Protein AF-A0A5P6VW81-F1 (afdb_monomer)

Radius of gyration: 35.65 Å; Cα contacts (8 Å, |Δi|>4): 423; chains: 1; bounding box: 82×33×94 Å

pLDDT: mean 91.82, std 7.93, range [55.22, 97.81]

Mean predicted aligned error: 9.23 Å

Sequence (238 aa):
MKDSFDYIDPRGNIYGLEKRNNHHSGEFFIKKQSLSNGYLYCGINKVNGSRVSCRVNRLVANTFIPNPENYPVVLHKDNNKANNNVDNLKWGTVSENTKQAFDDGLAVNRKGFNDEQSIPVDCYDTLYNQFIGSYGSISIAAREVGMTKKGITYQLENPDNPIRKNVYFVKYNASKRIHTVIGQFDIHTDEEIARYINIGHACVATGISDSVISSQVVLDRKPKWTKTGTYFKEIEVS

Structure (mmCIF, N/CA/C/O backbone):
data_AF-A0A5P6VW81-F1
#
_entry.id   AF-A0A5P6VW81-F1
#
loop_
_atom_site.group_PDB
_atom_site.id
_atom_site.type_symbol
_atom_site.label_atom_id
_atom_site.label_alt_id
_atom_site.label_comp_id
_atom_site.label_asym_id
_atom_site.label_entity_id
_atom_site.label_seq_id
_atom_site.pdbx_PDB_ins_code
_atom_site.Cartn_x
_atom_site.Cartn_y
_atom_site.Cartn_z
_atom_site.occupancy
_atom_site.B_iso_or_equiv
_atom_site.auth_seq_id
_atom_site.auth_comp_id
_atom_site.auth_asym_id
_atom_site.auth_atom_id
_atom_site.pdbx_PDB_model_num
ATOM 1 N N . MET A 1 1 ? 25.127 8.166 -42.100 1.00 64.75 1 MET A N 1
ATOM 2 C CA . MET A 1 1 ? 24.904 9.115 -40.983 1.00 64.75 1 MET A CA 1
ATOM 3 C C . MET A 1 1 ? 25.346 10.498 -41.432 1.00 64.75 1 MET A C 1
ATOM 5 O O . MET A 1 1 ? 26.268 10.586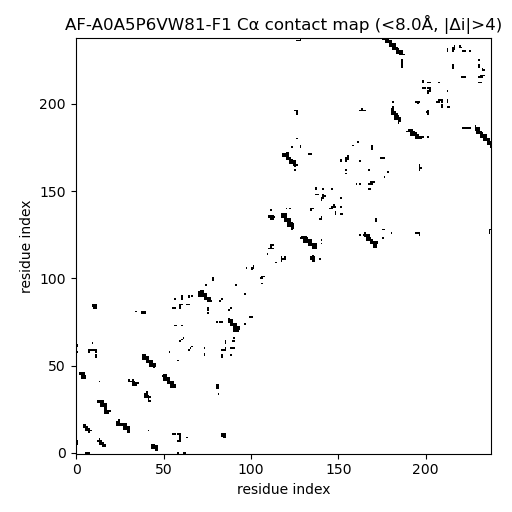 -42.234 1.00 64.75 1 MET A O 1
ATOM 9 N N . LYS A 1 2 ? 24.687 11.565 -40.977 1.00 66.88 2 LYS A N 1
ATOM 10 C CA . LYS A 1 2 ? 25.070 12.930 -41.362 1.00 66.88 2 LYS A CA 1
ATOM 11 C C . LYS A 1 2 ? 26.430 13.273 -40.728 1.00 66.88 2 LYS A C 1
ATOM 13 O O . LYS A 1 2 ? 26.624 13.006 -39.544 1.00 66.88 2 LYS A O 1
ATOM 18 N N . ASP A 1 3 ? 27.357 13.806 -41.521 1.00 75.81 3 ASP A N 1
ATOM 19 C CA . ASP A 1 3 ? 28.663 14.327 -41.077 1.00 75.81 3 ASP A CA 1
ATOM 20 C C . ASP A 1 3 ? 29.628 13.306 -40.426 1.00 75.81 3 ASP A C 1
ATOM 22 O O . ASP A 1 3 ? 30.390 13.645 -39.510 1.00 75.81 3 ASP A O 1
ATOM 26 N N . SER A 1 4 ? 29.648 12.053 -40.903 1.00 80.94 4 SER A N 1
ATOM 27 C CA . SER A 1 4 ? 30.592 11.013 -40.448 1.00 80.94 4 SER A CA 1
ATOM 28 C C . SER A 1 4 ? 31.293 10.277 -41.588 1.00 80.94 4 SER A C 1
ATOM 30 O O . SER A 1 4 ? 30.714 10.100 -42.655 1.00 80.94 4 SER A O 1
ATOM 32 N N . PHE A 1 5 ? 32.486 9.742 -41.314 1.00 81.00 5 PHE A N 1
ATOM 33 C CA . PHE A 1 5 ? 33.214 8.850 -42.233 1.00 81.00 5 PHE A CA 1
ATOM 34 C C . PHE A 1 5 ? 32.800 7.371 -42.129 1.00 81.00 5 PHE A C 1
ATOM 36 O O . PHE A 1 5 ? 33.306 6.537 -42.876 1.00 81.00 5 PHE A O 1
ATOM 43 N N . ASP A 1 6 ? 31.922 7.038 -41.180 1.00 88.62 6 ASP A N 1
ATOM 44 C CA . ASP A 1 6 ? 31.449 5.674 -40.946 1.00 88.62 6 ASP A CA 1
ATOM 45 C C . ASP A 1 6 ? 30.107 5.408 -41.650 1.00 88.62 6 ASP A C 1
ATOM 47 O O . ASP A 1 6 ? 29.273 6.306 -41.820 1.00 88.62 6 ASP A O 1
ATOM 51 N N . TYR A 1 7 ? 29.872 4.140 -41.980 1.00 89.88 7 TYR A N 1
ATOM 52 C CA . TYR A 1 7 ? 28.667 3.646 -42.646 1.00 89.88 7 TYR A CA 1
ATOM 53 C C . TYR A 1 7 ? 27.896 2.718 -41.712 1.00 89.88 7 TYR A C 1
ATOM 55 O O . TYR A 1 7 ? 28.476 2.115 -40.813 1.00 89.88 7 TYR A O 1
ATOM 63 N N . ILE A 1 8 ? 26.585 2.607 -41.906 1.00 93.44 8 ILE A N 1
ATOM 64 C CA . ILE A 1 8 ? 25.724 1.702 -41.141 1.00 93.44 8 ILE A CA 1
ATOM 65 C C . ILE A 1 8 ? 24.818 0.944 -42.103 1.00 93.44 8 ILE A C 1
ATOM 67 O O . ILE A 1 8 ? 24.360 1.536 -43.078 1.00 93.44 8 ILE A O 1
ATOM 71 N N . ASP A 1 9 ? 24.583 -0.340 -41.845 1.00 94.31 9 ASP A N 1
ATOM 72 C CA . ASP A 1 9 ? 23.639 -1.161 -42.607 1.00 94.31 9 ASP A CA 1
ATOM 73 C C . ASP A 1 9 ? 22.259 -1.250 -41.910 1.00 94.31 9 ASP A C 1
ATOM 75 O O . ASP A 1 9 ? 22.126 -0.891 -40.733 1.00 94.31 9 ASP A O 1
ATOM 79 N N . PRO A 1 10 ? 21.215 -1.752 -42.597 1.00 95.62 10 PRO A N 1
ATOM 80 C CA . PRO A 1 10 ? 19.891 -1.937 -41.998 1.00 95.62 10 PRO A CA 1
ATOM 81 C C . PRO A 1 10 ? 19.842 -2.928 -40.825 1.00 95.62 10 PRO A C 1
ATOM 83 O O . PRO A 1 10 ? 18.864 -2.942 -40.084 1.00 95.62 10 PRO A O 1
ATOM 86 N N . ARG A 1 11 ? 20.872 -3.763 -40.633 1.00 94.38 11 ARG A N 1
ATOM 87 C CA . ARG A 1 11 ? 20.976 -4.710 -39.509 1.00 94.38 11 ARG A CA 1
ATOM 88 C C . ARG A 1 11 ? 21.618 -4.072 -38.271 1.00 94.38 11 ARG A C 1
ATOM 90 O O . ARG A 1 11 ? 21.627 -4.687 -37.207 1.00 94.38 11 ARG A O 1
ATOM 97 N N . GLY A 1 12 ? 22.138 -2.852 -38.397 1.00 93.06 12 GLY A N 1
ATOM 98 C CA . GLY A 1 12 ? 22.824 -2.128 -37.335 1.00 93.06 12 GLY A CA 1
ATOM 99 C C . GLY A 1 12 ? 24.323 -2.408 -37.247 1.00 93.06 12 GLY A C 1
ATOM 100 O O . GLY A 1 12 ? 24.940 -2.002 -36.263 1.00 93.06 12 GLY A O 1
ATOM 101 N N . ASN A 1 13 ? 24.938 -3.056 -38.240 1.00 94.56 13 ASN A N 1
ATOM 102 C CA . ASN A 1 13 ? 26.394 -3.158 -38.329 1.00 94.56 13 ASN A CA 1
ATOM 103 C C . ASN A 1 13 ? 26.975 -1.824 -38.788 1.00 94.56 13 ASN A C 1
ATOM 105 O O . ASN A 1 13 ? 26.443 -1.180 -39.691 1.00 94.56 13 ASN A O 1
ATOM 109 N N . ILE A 1 14 ? 28.081 -1.414 -38.170 1.00 93.38 14 ILE A N 1
ATOM 110 C CA . ILE A 1 14 ? 28.734 -0.139 -38.462 1.00 93.38 14 ILE A CA 1
ATOM 111 C C . ILE A 1 14 ? 30.113 -0.426 -39.026 1.00 93.38 14 ILE A C 1
ATOM 113 O O . ILE A 1 14 ? 30.880 -1.182 -38.432 1.00 93.38 14 ILE A O 1
ATOM 117 N N . TYR A 1 15 ? 30.427 0.209 -40.145 1.00 92.19 15 TYR A N 1
ATOM 118 C CA . TYR A 1 15 ? 31.645 -0.004 -40.906 1.00 92.19 15 TYR A CA 1
ATOM 119 C C . TYR A 1 15 ? 32.495 1.263 -40.893 1.00 92.19 15 TYR A C 1
ATOM 121 O O . TYR A 1 15 ? 32.003 2.354 -41.189 1.00 92.19 15 TYR A O 1
ATOM 129 N N . GLY A 1 16 ? 33.768 1.115 -40.536 1.00 87.38 16 GLY A N 1
ATOM 130 C CA . GLY A 1 16 ? 34.786 2.147 -40.705 1.00 87.38 16 GLY A CA 1
ATOM 131 C C . GLY A 1 16 ? 35.626 1.870 -41.949 1.00 87.38 16 GLY A C 1
ATOM 132 O O . GLY A 1 16 ? 35.747 0.721 -42.371 1.00 87.38 16 GLY A O 1
ATOM 133 N N . LEU A 1 17 ? 36.220 2.917 -42.518 1.00 81.31 17 LEU A N 1
ATOM 134 C CA . LEU A 1 17 ? 37.215 2.787 -43.583 1.00 81.31 17 LEU A CA 1
ATOM 135 C C . LEU A 1 17 ? 38.600 2.550 -42.977 1.00 81.31 17 LEU A C 1
ATOM 137 O O . LEU A 1 17 ? 39.036 3.306 -42.101 1.00 81.31 17 LEU A O 1
ATOM 141 N N . GLU A 1 18 ? 39.294 1.513 -43.437 1.00 70.38 18 GLU A N 1
ATOM 142 C CA . GLU A 1 18 ? 40.662 1.230 -43.017 1.00 70.38 18 GLU A CA 1
ATOM 143 C C . GLU A 1 18 ? 41.631 2.292 -43.577 1.00 70.38 18 GLU A C 1
ATOM 145 O O . GLU A 1 18 ? 41.531 2.733 -44.727 1.00 70.38 18 GLU A O 1
ATOM 150 N N . LYS A 1 19 ? 42.579 2.729 -42.738 1.00 66.00 19 LYS A N 1
ATOM 151 C CA . LYS A 1 19 ? 43.675 3.619 -43.133 1.00 66.00 19 LYS A CA 1
ATOM 152 C C . LYS A 1 19 ? 44.986 2.839 -43.093 1.00 66.00 19 LYS A C 1
ATOM 154 O O . LYS A 1 19 ? 45.413 2.434 -42.015 1.00 66.00 19 LYS A O 1
ATOM 159 N N . ARG A 1 20 ? 45.653 2.686 -44.237 1.00 56.59 20 ARG A N 1
ATOM 160 C CA . ARG A 1 20 ? 47.040 2.204 -44.329 1.00 56.59 20 ARG A CA 1
ATOM 161 C C . ARG A 1 20 ? 47.941 3.389 -44.664 1.00 56.59 20 ARG A C 1
ATOM 163 O O . ARG A 1 20 ? 47.691 4.088 -45.638 1.00 56.59 20 ARG A O 1
ATOM 170 N N . ASN A 1 21 ? 48.970 3.642 -43.851 1.00 55.22 21 ASN A N 1
ATOM 171 C CA . ASN A 1 21 ? 49.922 4.749 -44.050 1.00 55.22 21 ASN A CA 1
ATOM 172 C C . ASN A 1 21 ? 49.242 6.112 -44.312 1.00 55.22 21 ASN A C 1
ATOM 174 O O . ASN A 1 21 ? 49.594 6.811 -45.253 1.00 55.22 21 ASN A O 1
ATOM 178 N N . ASN A 1 22 ? 48.230 6.472 -43.512 1.00 58.00 22 ASN A N 1
ATOM 179 C CA . ASN A 1 22 ? 47.408 7.687 -43.673 1.00 58.00 22 ASN A CA 1
ATOM 180 C C . ASN A 1 22 ? 46.590 7.800 -44.980 1.00 58.00 22 ASN A C 1
ATOM 182 O O . ASN A 1 22 ? 45.866 8.782 -45.148 1.00 58.00 22 ASN A O 1
ATOM 186 N N . HIS A 1 23 ? 46.603 6.783 -45.846 1.00 55.91 23 HIS A N 1
ATOM 187 C CA . HIS A 1 23 ? 45.745 6.674 -47.025 1.00 55.91 23 HIS A CA 1
ATOM 188 C C . HIS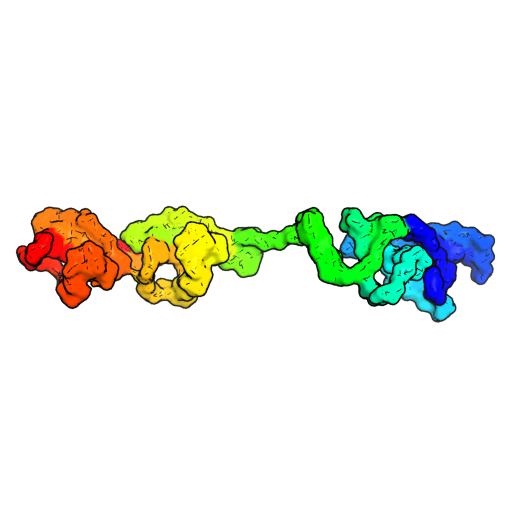 A 1 23 ? 44.616 5.660 -46.781 1.00 55.91 23 HIS A C 1
ATOM 190 O O . HIS A 1 23 ? 44.810 4.638 -46.123 1.00 55.91 23 HIS A O 1
ATOM 196 N N . HIS A 1 24 ? 43.408 5.942 -47.276 1.00 61.81 24 HIS A N 1
ATOM 197 C CA . HIS A 1 24 ? 42.284 5.008 -47.165 1.00 61.81 24 HIS A CA 1
ATOM 198 C C . HIS A 1 24 ? 42.535 3.827 -48.113 1.00 61.81 24 HIS A C 1
ATOM 200 O O . HIS A 1 24 ? 42.632 4.037 -49.319 1.00 61.81 24 HIS A O 1
ATOM 206 N N . SER A 1 25 ? 42.660 2.606 -47.581 1.00 60.34 25 SER A N 1
ATOM 207 C CA . SER A 1 25 ? 42.949 1.399 -48.381 1.00 60.34 25 SER A CA 1
ATOM 208 C C . SER A 1 25 ? 41.764 0.956 -49.247 1.00 60.34 25 SER A C 1
ATOM 210 O O . SER A 1 25 ? 41.932 0.118 -50.125 1.00 60.34 25 SER A O 1
ATOM 212 N N . GLY A 1 26 ? 40.574 1.522 -49.013 1.00 64.12 26 GLY A N 1
ATOM 213 C CA . GLY A 1 26 ? 39.319 1.139 -49.666 1.00 64.12 26 GLY A CA 1
ATOM 214 C C . GLY A 1 26 ? 38.607 -0.040 -48.992 1.00 64.12 26 GLY A C 1
ATOM 215 O O . GLY A 1 26 ? 37.449 -0.303 -49.304 1.00 64.12 26 GLY A O 1
ATOM 216 N N . GLU A 1 27 ? 39.257 -0.714 -48.038 1.00 75.94 27 GLU A N 1
ATOM 217 C CA . GLU A 1 27 ? 38.688 -1.838 -47.291 1.00 75.94 27 GLU A CA 1
ATOM 218 C C . GLU A 1 27 ? 37.854 -1.349 -46.091 1.00 75.94 27 GLU A C 1
ATOM 220 O O . GLU A 1 27 ? 38.240 -0.432 -45.356 1.00 75.94 27 GLU A O 1
ATOM 225 N N . PHE A 1 28 ? 36.687 -1.966 -45.889 1.00 83.38 28 PHE A N 1
ATOM 226 C CA . PHE A 1 28 ? 35.812 -1.707 -44.744 1.00 83.38 28 PHE A CA 1
ATOM 227 C C . PHE A 1 28 ? 36.088 -2.702 -43.618 1.00 83.38 28 PHE A C 1
ATOM 229 O O . PHE A 1 28 ? 36.250 -3.895 -43.865 1.00 83.38 28 PHE A O 1
ATOM 236 N N . PHE A 1 29 ? 36.029 -2.242 -42.369 1.00 87.56 29 PHE A N 1
ATOM 237 C CA . PHE A 1 29 ? 36.034 -3.118 -41.196 1.00 87.56 29 PHE A CA 1
ATOM 238 C C . PHE A 1 29 ? 34.811 -2.864 -40.315 1.00 87.56 29 PHE A C 1
ATOM 240 O O . PHE A 1 29 ? 34.342 -1.731 -40.187 1.00 87.56 29 PHE A O 1
ATOM 247 N N . ILE A 1 30 ? 34.307 -3.919 -39.671 1.00 89.62 30 ILE A N 1
ATOM 248 C CA . ILE A 1 30 ? 33.189 -3.805 -38.729 1.00 89.62 30 ILE A CA 1
ATOM 249 C C . ILE A 1 30 ? 33.702 -3.206 -37.421 1.00 89.62 30 ILE A C 1
ATOM 251 O O . ILE A 1 30 ? 34.613 -3.729 -36.775 1.00 89.62 30 ILE A O 1
ATOM 255 N N . LYS A 1 31 ? 33.091 -2.102 -37.000 1.00 91.81 31 LYS A N 1
ATOM 256 C CA . LYS A 1 31 ? 33.400 -1.455 -35.730 1.00 91.81 31 LYS A CA 1
ATOM 257 C C . LYS A 1 31 ? 32.790 -2.251 -34.586 1.00 91.81 31 LYS A C 1
ATOM 259 O O . LYS A 1 31 ? 31.608 -2.592 -34.596 1.00 91.81 31 LYS A O 1
ATOM 264 N N . LYS A 1 32 ? 33.593 -2.471 -33.546 1.00 92.38 32 LYS A N 1
ATOM 265 C CA . LYS A 1 32 ? 33.129 -3.086 -32.302 1.00 92.38 32 LYS A CA 1
ATOM 266 C C . LYS A 1 32 ? 32.026 -2.237 -31.665 1.00 92.38 32 LYS A C 1
ATOM 268 O O . LYS A 1 32 ? 32.170 -1.019 -31.525 1.00 92.38 32 LYS A O 1
ATOM 273 N N . GLN A 1 33 ? 30.957 -2.906 -31.250 1.00 94.62 33 GLN A N 1
ATOM 274 C CA . GLN A 1 33 ? 29.868 -2.315 -30.481 1.00 94.62 33 GLN A CA 1
ATOM 275 C C . GLN A 1 33 ? 29.993 -2.720 -29.013 1.00 94.62 33 GLN A C 1
ATOM 277 O O . GLN A 1 33 ? 30.504 -3.797 -28.698 1.00 94.62 33 GLN A O 1
ATOM 282 N N . SER A 1 34 ? 29.550 -1.852 -28.110 1.00 95.12 34 SER A N 1
ATOM 283 C CA . SER A 1 34 ? 29.501 -2.124 -26.674 1.00 95.12 34 SER A CA 1
ATOM 284 C C . SER A 1 34 ? 28.068 -2.062 -26.163 1.00 95.12 34 SER A C 1
ATOM 286 O O . SER A 1 34 ? 27.280 -1.217 -26.585 1.00 95.12 34 SER A O 1
ATOM 288 N N . LEU A 1 35 ? 27.729 -2.964 -25.244 1.00 94.69 35 LEU A N 1
ATOM 289 C CA . LEU A 1 35 ? 26.426 -2.985 -24.591 1.00 94.69 35 LEU A CA 1
ATOM 290 C C . LEU A 1 35 ? 26.466 -2.111 -23.332 1.00 94.69 35 LEU A C 1
ATOM 292 O O . LEU A 1 35 ? 27.357 -2.257 -22.499 1.00 94.69 35 LEU A O 1
ATOM 296 N N . SER A 1 36 ? 25.495 -1.212 -23.181 1.00 94.50 36 SER A N 1
ATOM 297 C CA . SER A 1 36 ? 25.322 -0.387 -21.981 1.00 94.50 36 SER A CA 1
ATOM 298 C C . SER A 1 36 ? 23.835 -0.138 -21.723 1.00 94.50 36 SER A C 1
ATOM 300 O O . SER A 1 36 ? 23.105 0.303 -22.614 1.00 94.50 36 SER A O 1
ATOM 302 N N . ASN A 1 37 ? 23.362 -0.456 -20.511 1.00 89.19 37 ASN A N 1
ATOM 303 C CA . ASN A 1 37 ? 21.945 -0.385 -20.116 1.00 89.19 37 ASN A CA 1
ATOM 304 C C . ASN A 1 37 ? 20.990 -1.093 -21.107 1.00 89.19 37 ASN A C 1
ATOM 306 O O . ASN A 1 37 ? 19.872 -0.636 -21.362 1.00 89.19 37 ASN A O 1
ATOM 310 N N . GLY A 1 38 ? 21.466 -2.195 -21.699 1.00 90.81 38 GLY A N 1
ATOM 311 C CA . GLY A 1 38 ? 20.766 -2.988 -22.713 1.00 90.81 38 GLY A CA 1
ATOM 312 C C . GLY A 1 38 ? 20.859 -2.456 -24.148 1.00 90.81 38 GLY A C 1
ATOM 313 O O . GLY A 1 38 ? 20.492 -3.176 -25.066 1.00 90.81 38 GLY A O 1
ATOM 314 N N . TYR A 1 39 ? 21.369 -1.244 -24.379 1.00 94.38 39 TYR A N 1
ATOM 315 C CA . TYR A 1 39 ? 21.509 -0.673 -25.724 1.00 94.38 39 TYR A CA 1
ATOM 316 C C . TYR A 1 39 ? 22.911 -0.893 -26.291 1.00 94.38 39 TYR A C 1
ATOM 318 O O . TYR A 1 39 ? 23.900 -0.778 -25.564 1.00 94.38 39 TYR A O 1
ATOM 326 N N . LEU A 1 40 ? 23.001 -1.138 -27.601 1.00 96.38 40 LEU A N 1
ATOM 327 C CA . LEU A 1 40 ? 24.278 -1.148 -28.314 1.00 96.38 40 LEU A CA 1
ATOM 328 C C . LEU A 1 40 ? 24.739 0.278 -28.633 1.00 96.38 40 LEU A C 1
ATOM 330 O O . LEU A 1 40 ? 23.964 1.117 -29.105 1.00 96.38 40 LEU A O 1
ATOM 334 N N . TYR A 1 41 ? 26.021 0.530 -28.395 1.00 96.06 41 TYR A N 1
ATOM 335 C CA . TYR A 1 41 ? 26.716 1.773 -28.701 1.00 96.06 41 TYR A CA 1
ATOM 336 C C . TYR A 1 41 ? 27.901 1.518 -29.622 1.00 96.06 41 TYR A C 1
ATOM 338 O O . TYR A 1 41 ? 28.560 0.481 -29.550 1.00 96.06 41 TYR A O 1
ATOM 346 N N . CYS A 1 42 ? 28.213 2.506 -30.454 1.00 94.69 42 CYS A N 1
ATOM 347 C CA . CYS A 1 42 ? 29.416 2.510 -31.269 1.00 94.69 42 CYS A CA 1
ATOM 348 C C . CYS A 1 42 ? 30.042 3.905 -31.290 1.00 94.69 42 CYS A C 1
ATOM 350 O O . CYS A 1 42 ? 29.345 4.921 -31.298 1.00 94.69 42 CYS A O 1
ATOM 352 N N . GLY A 1 43 ? 31.374 3.948 -31.302 1.00 92.69 43 GLY A N 1
ATOM 353 C CA . GLY A 1 43 ? 32.112 5.192 -31.475 1.00 92.69 43 GLY A CA 1
ATOM 354 C C . GLY A 1 43 ? 32.141 5.600 -32.945 1.00 92.69 43 GLY A C 1
ATOM 355 O O . GLY A 1 43 ? 32.727 4.879 -33.749 1.00 92.69 43 GLY A O 1
ATOM 356 N N . ILE A 1 44 ? 31.574 6.754 -33.280 1.00 91.19 44 ILE A N 1
ATOM 357 C CA . ILE A 1 44 ? 31.516 7.320 -34.629 1.00 91.19 44 ILE A CA 1
ATOM 358 C C . ILE A 1 44 ? 32.568 8.415 -34.790 1.00 91.19 44 ILE A C 1
ATOM 360 O O . ILE A 1 44 ? 32.695 9.293 -33.934 1.00 91.19 44 ILE A O 1
ATOM 364 N N . ASN A 1 45 ? 33.312 8.356 -35.891 1.00 87.31 45 ASN A N 1
ATOM 365 C CA . ASN A 1 45 ? 34.292 9.363 -36.278 1.00 87.31 45 ASN A CA 1
ATOM 366 C C . ASN A 1 45 ? 33.598 10.426 -37.137 1.00 87.31 45 ASN A C 1
ATOM 368 O O . ASN A 1 45 ? 33.141 10.146 -38.250 1.00 87.31 45 ASN A O 1
ATOM 372 N N . LYS A 1 46 ? 33.504 11.648 -36.614 1.00 84.94 46 LYS A N 1
ATOM 373 C CA . LYS A 1 46 ? 32.915 12.782 -37.328 1.00 84.94 46 LYS A CA 1
ATOM 374 C C . LYS A 1 46 ? 33.911 13.408 -38.300 1.00 84.94 46 LYS A C 1
ATOM 376 O O . LYS A 1 46 ? 35.124 13.308 -38.119 1.00 84.94 46 LYS A O 1
ATOM 381 N N . VAL A 1 47 ? 33.383 14.121 -39.292 1.00 82.81 47 VAL A N 1
ATOM 382 C CA . VAL A 1 47 ? 34.194 14.839 -40.293 1.00 82.81 47 VAL A CA 1
ATOM 383 C C . VAL A 1 47 ? 35.105 15.895 -39.654 1.00 82.81 47 VAL A C 1
ATOM 385 O O . VAL A 1 47 ? 36.220 16.108 -40.115 1.00 82.81 47 VAL A O 1
ATOM 388 N N . ASN A 1 48 ? 34.689 16.483 -38.530 1.00 83.44 48 ASN A N 1
ATOM 389 C CA . ASN A 1 48 ? 35.475 17.462 -37.770 1.00 83.44 48 ASN A CA 1
ATOM 390 C C . ASN A 1 48 ? 36.619 16.857 -36.923 1.00 83.44 48 ASN A C 1
ATOM 392 O O . ASN A 1 48 ? 37.190 17.554 -36.090 1.00 83.44 48 ASN A O 1
ATOM 396 N N . GLY A 1 49 ? 36.908 15.559 -37.060 1.00 81.81 49 GLY A N 1
ATOM 397 C CA . GLY A 1 49 ? 37.970 14.868 -36.321 1.00 81.81 49 GLY A CA 1
ATOM 398 C C . GLY A 1 49 ? 37.597 14.422 -34.902 1.00 81.81 49 GLY A C 1
ATOM 399 O O . GLY A 1 49 ? 38.368 13.701 -34.272 1.00 81.81 49 GLY A O 1
ATOM 400 N N . SER A 1 50 ? 36.414 14.784 -34.393 1.00 85.94 50 SER A N 1
ATOM 401 C CA . SER A 1 50 ? 35.940 14.314 -33.084 1.00 85.94 50 SER A CA 1
ATOM 402 C C . SER A 1 50 ? 35.362 12.897 -33.149 1.00 85.94 50 SER A C 1
ATOM 404 O O . SER A 1 50 ? 34.787 12.476 -34.158 1.00 85.94 50 SER A O 1
ATOM 406 N N . ARG A 1 51 ? 35.473 12.159 -32.040 1.00 87.62 51 ARG A N 1
ATOM 407 C CA . ARG A 1 51 ? 34.859 10.839 -31.868 1.00 87.62 51 ARG A CA 1
ATOM 408 C C . ARG A 1 51 ? 33.727 10.922 -30.851 1.00 87.62 51 ARG A C 1
ATOM 410 O O . ARG A 1 51 ? 33.934 11.392 -29.737 1.00 87.62 51 ARG A O 1
ATOM 417 N N . VAL A 1 52 ? 32.544 10.434 -31.216 1.00 90.88 52 VAL A N 1
ATOM 418 C CA . VAL A 1 52 ? 31.357 10.438 -30.345 1.00 90.88 52 VAL A CA 1
ATOM 419 C C . VAL A 1 52 ? 30.810 9.030 -30.159 1.00 90.88 52 VAL A C 1
ATOM 421 O O . VAL A 1 52 ? 30.814 8.239 -31.094 1.00 90.88 52 VAL A O 1
ATOM 424 N N . SER A 1 53 ? 30.328 8.701 -28.963 1.00 92.38 53 SER A N 1
ATOM 425 C CA . SER A 1 53 ? 29.601 7.448 -28.739 1.00 92.38 53 SER A CA 1
ATOM 426 C C . SER A 1 53 ? 28.123 7.651 -29.062 1.00 92.38 53 SER A C 1
ATOM 428 O O . SER A 1 53 ? 27.482 8.546 -28.509 1.00 92.38 53 SER A O 1
ATOM 430 N N . CYS A 1 54 ? 27.575 6.840 -29.964 1.00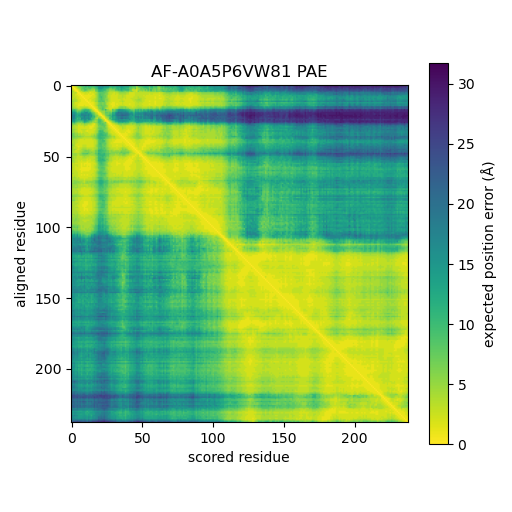 93.00 54 CYS A N 1
ATOM 431 C CA . CYS A 1 54 ? 26.185 6.934 -30.402 1.00 93.00 54 CYS A CA 1
ATOM 432 C C . CYS A 1 54 ? 25.459 5.599 -30.218 1.00 93.00 54 CYS A C 1
ATOM 434 O O . CYS A 1 54 ? 26.054 4.535 -30.387 1.00 93.00 54 CYS A O 1
ATOM 436 N N . ARG A 1 55 ? 24.158 5.659 -29.902 1.00 95.00 55 ARG A N 1
ATOM 437 C CA . ARG A 1 55 ? 23.296 4.470 -29.833 1.00 95.00 55 ARG A CA 1
ATOM 438 C C . ARG A 1 55 ? 22.999 3.941 -31.228 1.00 95.00 55 ARG A C 1
ATOM 440 O O . ARG A 1 55 ? 22.537 4.703 -32.077 1.00 95.00 55 ARG A O 1
ATOM 447 N N . VAL A 1 56 ? 23.187 2.643 -31.431 1.00 96.12 56 VAL A N 1
ATOM 448 C CA . VAL A 1 56 ? 23.040 1.992 -32.739 1.00 96.12 56 VAL A CA 1
ATOM 449 C C . VAL A 1 56 ? 21.600 2.084 -33.251 1.00 96.12 56 VAL A C 1
ATOM 451 O O . VAL A 1 56 ? 21.412 2.495 -34.392 1.00 96.12 56 VAL A O 1
ATOM 454 N N . ASN A 1 57 ? 20.583 1.853 -32.409 1.00 96.00 57 ASN A N 1
ATOM 455 C CA . ASN A 1 57 ? 19.173 2.005 -32.807 1.00 96.00 57 ASN A CA 1
ATOM 456 C C . ASN A 1 57 ? 18.859 3.391 -33.399 1.00 96.00 57 ASN A C 1
ATOM 458 O O . ASN A 1 57 ? 18.169 3.495 -34.409 1.00 96.00 57 ASN A O 1
ATOM 462 N N . ARG A 1 58 ? 19.393 4.466 -32.803 1.00 94.94 58 ARG A N 1
ATOM 463 C CA . ARG A 1 58 ? 19.200 5.834 -33.304 1.00 94.94 58 ARG A CA 1
ATOM 464 C C . ARG A 1 58 ? 19.911 6.056 -34.629 1.00 94.94 58 ARG A C 1
ATOM 466 O O . ARG A 1 58 ? 19.380 6.766 -35.472 1.00 94.94 58 ARG A O 1
ATOM 473 N N . LEU A 1 59 ? 21.095 5.474 -34.813 1.00 94.88 59 LEU A N 1
ATOM 474 C CA . LEU A 1 59 ? 21.823 5.573 -36.077 1.00 94.88 59 LEU A CA 1
ATOM 475 C C . LEU A 1 59 ? 21.070 4.866 -37.210 1.00 94.88 59 LEU A C 1
ATOM 477 O O . LEU A 1 59 ? 20.941 5.450 -38.285 1.00 94.88 59 LEU A O 1
ATOM 481 N N . VAL A 1 60 ? 20.537 3.664 -36.959 1.00 96.31 60 VAL A N 1
ATOM 482 C CA . VAL A 1 60 ? 19.722 2.912 -37.929 1.00 96.31 60 VAL A CA 1
ATOM 483 C C . VAL A 1 60 ? 18.451 3.693 -38.256 1.00 96.31 60 VAL A C 1
ATOM 485 O O . VAL A 1 60 ? 18.223 4.023 -39.417 1.00 96.31 60 VAL A O 1
ATOM 488 N N . ALA A 1 61 ? 17.667 4.080 -37.246 1.00 95.94 61 ALA A N 1
ATOM 489 C CA . ALA A 1 61 ? 16.404 4.783 -37.463 1.00 95.94 61 ALA A CA 1
ATOM 490 C C . ALA A 1 61 ? 16.590 6.125 -38.187 1.00 95.94 61 ALA A C 1
ATOM 492 O O . ALA A 1 61 ? 15.887 6.388 -39.153 1.00 95.94 61 ALA A O 1
ATOM 493 N N . ASN A 1 62 ? 17.586 6.934 -37.804 1.00 94.44 62 ASN A N 1
ATOM 494 C CA . ASN A 1 62 ? 17.884 8.198 -38.489 1.00 94.44 62 ASN A CA 1
ATOM 495 C C . ASN A 1 62 ? 18.333 8.014 -39.948 1.00 94.44 62 ASN A C 1
ATOM 497 O O . ASN A 1 62 ? 18.265 8.967 -40.719 1.00 94.44 62 ASN A O 1
ATOM 501 N N . THR A 1 63 ? 18.868 6.842 -40.307 1.00 94.06 63 THR A N 1
ATOM 502 C CA . THR A 1 63 ? 19.388 6.579 -41.657 1.00 94.06 63 THR A CA 1
ATOM 503 C C . THR A 1 63 ? 18.322 5.968 -42.564 1.00 94.06 63 THR A C 1
ATOM 505 O O . THR A 1 63 ? 18.270 6.317 -43.739 1.00 94.06 63 THR A O 1
ATOM 508 N N . PHE A 1 64 ? 17.475 5.081 -42.035 1.00 95.88 64 PHE A N 1
ATOM 509 C CA . PHE A 1 64 ? 16.583 4.245 -42.847 1.00 95.88 64 PHE A CA 1
ATOM 510 C C . PHE A 1 64 ? 15.087 4.471 -42.606 1.00 95.88 64 PHE A C 1
ATOM 512 O O . PHE A 1 64 ? 14.280 4.002 -43.403 1.00 95.88 64 PHE A O 1
ATOM 519 N N . ILE A 1 65 ? 14.693 5.167 -41.534 1.00 95.38 65 ILE A N 1
ATOM 520 C CA . ILE A 1 65 ? 13.285 5.332 -41.153 1.00 95.38 65 ILE A CA 1
ATOM 521 C C . ILE A 1 65 ? 12.938 6.827 -41.133 1.00 95.38 65 ILE A C 1
ATOM 523 O O . ILE A 1 65 ? 13.388 7.544 -40.232 1.00 95.38 65 ILE A O 1
ATOM 527 N N . PRO A 1 66 ? 12.120 7.318 -42.083 1.00 94.88 66 PRO A N 1
ATOM 528 C CA . PRO A 1 66 ? 11.623 8.689 -42.055 1.00 94.88 66 PRO A CA 1
ATOM 529 C C . PRO A 1 66 ? 10.911 9.009 -40.735 1.00 94.88 66 PRO A C 1
ATOM 531 O O . PRO A 1 66 ? 10.176 8.181 -40.199 1.00 94.88 66 PRO A O 1
ATOM 534 N N . ASN A 1 67 ? 11.109 10.226 -40.228 1.00 95.38 67 ASN A N 1
ATOM 535 C CA . ASN A 1 67 ? 10.462 10.720 -39.011 1.00 95.38 67 ASN A CA 1
ATOM 536 C C . ASN A 1 67 ? 9.690 12.025 -39.291 1.00 95.38 67 ASN A C 1
ATOM 538 O O . ASN A 1 67 ? 10.100 13.081 -38.807 1.00 95.38 67 ASN A O 1
ATOM 542 N N . PRO A 1 68 ? 8.626 11.990 -40.119 1.00 94.25 68 PRO A N 1
ATOM 543 C CA . PRO A 1 68 ? 7.887 13.197 -40.507 1.00 94.25 68 PRO A CA 1
ATOM 544 C C . PRO A 1 68 ? 7.241 13.903 -39.306 1.00 94.25 68 PRO A C 1
ATOM 546 O O . PRO A 1 68 ? 7.248 15.126 -39.236 1.00 94.25 68 PRO A O 1
ATOM 549 N N . GLU A 1 69 ? 6.786 13.128 -38.321 1.00 92.25 69 GLU A N 1
ATOM 550 C CA . GLU A 1 69 ? 6.137 13.615 -37.096 1.00 92.25 69 GLU A CA 1
ATOM 551 C C . GLU A 1 69 ? 7.134 14.063 -36.008 1.00 92.25 69 GLU A C 1
ATOM 553 O O . GLU A 1 69 ? 6.739 14.439 -34.906 1.00 92.25 69 GLU A O 1
ATOM 558 N N . ASN A 1 70 ? 8.442 14.011 -36.292 1.00 93.19 70 ASN A N 1
ATOM 559 C CA . ASN A 1 70 ? 9.522 14.431 -35.395 1.00 93.19 70 ASN A CA 1
ATOM 560 C C . ASN A 1 70 ? 9.458 13.806 -33.984 1.00 93.19 70 ASN A C 1
ATOM 562 O O . ASN A 1 70 ? 9.692 14.460 -32.962 1.00 93.19 70 ASN A O 1
ATOM 566 N N . TYR A 1 71 ? 9.157 12.511 -33.917 1.00 95.56 71 TYR A N 1
ATOM 567 C CA . TYR A 1 71 ? 9.122 11.777 -32.661 1.00 95.56 71 TYR A CA 1
ATOM 568 C C . TYR A 1 71 ? 10.499 11.750 -31.971 1.00 95.56 71 TYR A C 1
ATOM 570 O O . TYR A 1 71 ? 11.527 11.569 -32.633 1.00 95.56 71 TYR A O 1
ATOM 578 N N . PRO A 1 72 ? 10.546 11.862 -30.631 1.00 93.75 72 PRO A N 1
ATOM 579 C CA . PRO A 1 72 ? 11.803 12.009 -29.899 1.00 93.75 72 PRO A CA 1
ATOM 580 C C . PRO A 1 72 ? 12.561 10.693 -29.649 1.00 93.75 72 PRO A C 1
ATOM 582 O O . PRO A 1 72 ? 13.761 10.729 -29.339 1.00 93.75 72 PRO A O 1
ATOM 585 N N . VAL A 1 73 ? 11.892 9.534 -29.731 1.00 94.81 73 VAL A N 1
ATOM 586 C CA . VAL A 1 73 ? 12.435 8.235 -29.296 1.00 94.81 73 VAL A CA 1
ATOM 587 C C . VAL A 1 73 ? 12.302 7.178 -30.392 1.00 94.81 73 VAL A C 1
ATOM 589 O O . VAL A 1 73 ? 11.325 7.142 -31.131 1.00 94.81 73 VAL A O 1
ATOM 592 N N . VAL A 1 74 ? 13.298 6.292 -30.465 1.00 96.31 74 VAL A N 1
ATOM 593 C CA . VAL A 1 74 ? 13.260 5.067 -31.275 1.00 96.31 74 VAL A CA 1
ATOM 594 C C . VAL A 1 74 ? 12.923 3.901 -30.352 1.00 96.31 74 VAL A C 1
ATOM 596 O O . VAL A 1 74 ? 13.679 3.635 -29.415 1.00 96.31 74 VAL A O 1
ATOM 599 N N . LEU A 1 75 ? 11.806 3.234 -30.619 1.00 95.75 75 LEU A N 1
ATOM 600 C CA . LEU A 1 75 ? 11.301 2.075 -29.890 1.00 95.75 75 LEU A CA 1
ATOM 601 C C . LEU A 1 75 ? 11.706 0.783 -30.609 1.00 95.75 75 LEU A C 1
ATOM 603 O O . LEU A 1 75 ? 11.829 0.760 -31.837 1.00 95.75 75 LEU A O 1
ATOM 607 N N . HIS A 1 76 ? 11.851 -0.292 -29.837 1.00 95.69 76 HIS A N 1
ATOM 608 C CA . HIS A 1 76 ? 12.067 -1.657 -30.321 1.00 95.69 76 HIS A CA 1
ATOM 609 C C . HIS A 1 76 ? 10.737 -2.412 -30.283 1.00 95.69 76 HIS A C 1
ATOM 611 O O . HIS A 1 76 ? 10.120 -2.514 -29.226 1.00 95.69 76 HIS A O 1
ATOM 617 N N . LYS A 1 77 ? 10.270 -2.925 -31.425 1.00 94.69 77 LYS A N 1
ATOM 618 C CA . LYS A 1 77 ? 8.965 -3.598 -31.534 1.00 94.69 77 LYS A CA 1
ATOM 619 C C . LYS A 1 77 ? 8.904 -4.873 -30.691 1.00 94.69 77 LYS A C 1
ATOM 621 O O . LYS A 1 77 ? 7.852 -5.150 -30.135 1.00 94.69 77 LYS A O 1
ATOM 626 N N . ASP A 1 78 ? 10.018 -5.589 -30.569 1.00 93.44 78 ASP A N 1
ATOM 627 C CA . ASP A 1 78 ? 10.178 -6.799 -29.753 1.00 93.44 78 ASP A CA 1
ATOM 628 C C . ASP A 1 78 ? 10.659 -6.538 -28.310 1.00 93.44 78 ASP A C 1
ATOM 630 O O . ASP A 1 78 ? 10.972 -7.483 -27.587 1.00 93.44 78 ASP A O 1
ATOM 634 N N . ASN A 1 79 ? 10.795 -5.269 -27.902 1.00 90.12 79 ASN A N 1
ATOM 635 C CA . ASN A 1 79 ? 11.380 -4.849 -26.623 1.00 90.12 79 ASN A CA 1
ATOM 636 C C . ASN A 1 79 ? 12.828 -5.326 -26.348 1.00 90.12 79 ASN A C 1
ATOM 638 O O . ASN A 1 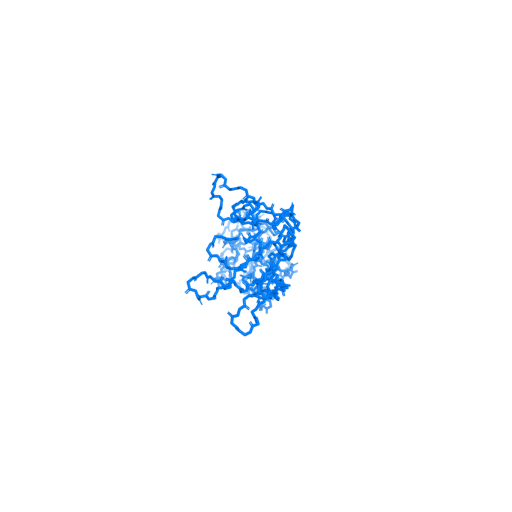79 ? 13.382 -5.087 -25.267 1.00 90.12 79 ASN A O 1
ATOM 642 N N . ASN A 1 80 ? 13.508 -5.912 -27.338 1.00 91.56 80 ASN A N 1
ATOM 643 C CA . ASN A 1 80 ? 14.908 -6.299 -27.255 1.00 91.56 80 ASN A CA 1
ATOM 644 C C . ASN A 1 80 ? 15.812 -5.165 -27.754 1.00 91.56 80 ASN A C 1
ATOM 646 O O . ASN A 1 80 ? 16.074 -5.000 -28.946 1.00 91.56 80 ASN A O 1
ATOM 650 N N . LYS A 1 81 ? 16.385 -4.424 -26.804 1.00 92.94 81 LYS A N 1
ATOM 651 C CA . LYS A 1 81 ? 17.262 -3.265 -27.052 1.00 92.94 81 LYS A CA 1
ATOM 652 C C . LYS A 1 81 ? 18.546 -3.579 -27.844 1.00 92.94 81 LYS A C 1
ATOM 654 O O . LYS A 1 81 ? 19.193 -2.650 -28.340 1.00 92.94 81 LYS A O 1
ATOM 659 N N . ALA A 1 82 ? 18.925 -4.854 -27.969 1.00 93.06 82 ALA A N 1
ATOM 660 C CA . ALA A 1 82 ? 20.064 -5.295 -28.774 1.00 93.06 82 ALA A CA 1
ATOM 661 C C . ALA A 1 82 ? 19.690 -5.616 -30.236 1.00 93.06 82 ALA A C 1
ATOM 663 O O . ALA A 1 82 ? 20.576 -5.627 -31.093 1.00 93.06 82 ALA A O 1
ATOM 664 N N . ASN A 1 83 ? 18.405 -5.825 -30.547 1.00 95.56 83 ASN A N 1
ATOM 665 C CA . ASN A 1 83 ? 17.929 -6.101 -31.901 1.00 95.56 83 ASN A CA 1
ATOM 666 C C . ASN A 1 83 ? 17.716 -4.794 -32.683 1.00 95.56 83 ASN A C 1
ATOM 668 O O . ASN A 1 83 ? 16.631 -4.217 -32.696 1.00 95.56 83 ASN A O 1
ATOM 672 N N . ASN A 1 84 ? 18.774 -4.313 -33.336 1.00 96.62 84 ASN A N 1
ATOM 673 C CA . ASN A 1 84 ? 18.772 -3.035 -34.055 1.00 96.62 84 ASN A CA 1
ATOM 674 C C . ASN A 1 84 ? 18.452 -3.163 -35.551 1.00 96.62 84 ASN A C 1
ATOM 676 O O . ASN A 1 84 ? 18.787 -2.258 -36.312 1.00 96.62 84 ASN A O 1
ATOM 680 N N . ASN A 1 85 ? 17.820 -4.260 -35.977 1.00 97.12 85 ASN A N 1
ATOM 681 C CA . ASN A 1 85 ? 17.337 -4.382 -37.349 1.00 97.12 85 ASN A CA 1
ATOM 682 C C . ASN A 1 85 ? 16.290 -3.290 -37.626 1.00 97.12 85 ASN A C 1
ATOM 684 O O . ASN A 1 85 ? 15.392 -3.086 -36.811 1.00 97.12 85 ASN A O 1
ATOM 688 N N . VAL A 1 86 ? 16.397 -2.606 -38.766 1.00 97.25 86 VAL A N 1
ATOM 689 C CA . VAL A 1 86 ? 15.476 -1.553 -39.208 1.00 97.25 86 VAL A CA 1
ATOM 690 C C . VAL A 1 86 ? 14.008 -1.966 -39.075 1.00 97.25 86 VAL A C 1
ATOM 692 O O . VAL A 1 86 ? 13.203 -1.180 -38.580 1.00 97.25 86 VAL A O 1
ATOM 695 N N . ASP A 1 87 ? 13.675 -3.219 -39.396 1.00 97.06 87 ASP A N 1
ATOM 696 C CA . ASP A 1 87 ? 12.301 -3.728 -39.340 1.00 97.06 87 ASP A CA 1
ATOM 697 C C . ASP A 1 87 ? 11.777 -3.850 -37.904 1.00 97.06 87 ASP A C 1
ATOM 699 O O . ASP A 1 87 ? 10.567 -3.794 -37.674 1.00 97.06 87 ASP A O 1
ATOM 703 N N . ASN A 1 88 ? 12.680 -3.972 -36.927 1.00 97.12 88 ASN A N 1
ATOM 704 C CA . ASN A 1 88 ? 12.366 -4.033 -35.504 1.00 97.12 88 ASN A CA 1
ATOM 705 C C . ASN A 1 88 ? 12.288 -2.645 -34.845 1.00 97.12 88 ASN A C 1
ATOM 707 O O . ASN A 1 88 ? 11.887 -2.532 -33.689 1.00 97.12 88 ASN A O 1
ATOM 711 N N . LEU A 1 89 ? 12.648 -1.572 -35.551 1.00 97.06 89 LEU A N 1
ATOM 712 C CA . LEU A 1 89 ? 12.649 -0.221 -34.998 1.00 97.06 89 LEU A CA 1
ATOM 713 C C . LEU A 1 89 ? 11.428 0.573 -35.471 1.00 97.06 89 LEU A C 1
ATOM 715 O O . LEU A 1 89 ? 10.904 0.377 -36.568 1.00 97.06 89 LEU A O 1
ATOM 719 N N . LYS A 1 90 ? 10.955 1.487 -34.624 1.00 96.38 90 LYS A N 1
ATOM 720 C CA . LYS A 1 90 ? 9.951 2.494 -34.991 1.00 96.38 90 LYS A CA 1
ATOM 721 C C . LYS A 1 90 ? 10.182 3.789 -34.227 1.00 96.38 90 LYS A C 1
ATOM 723 O O . LYS A 1 90 ? 10.689 3.775 -33.108 1.00 96.38 90 LYS A O 1
ATOM 728 N N . TRP A 1 91 ? 9.790 4.904 -34.821 1.00 97.62 91 TRP A N 1
ATOM 729 C CA . TRP A 1 91 ? 9.717 6.180 -34.121 1.00 97.62 91 TRP A CA 1
ATOM 730 C C . TRP A 1 91 ? 8.488 6.221 -33.206 1.00 97.62 91 TRP A C 1
ATOM 732 O O . TRP A 1 91 ? 7.460 5.627 -33.526 1.00 97.62 91 TRP A O 1
ATOM 742 N N . GLY A 1 92 ? 8.607 6.890 -32.061 1.00 95.62 92 GLY A N 1
ATOM 743 C CA . GLY A 1 92 ? 7.504 7.080 -31.125 1.00 95.62 92 GLY A CA 1
ATOM 744 C C . GLY A 1 92 ? 7.880 7.934 -29.916 1.00 95.62 92 GLY A C 1
ATOM 745 O O . GLY A 1 92 ? 8.911 8.615 -29.866 1.00 95.62 92 GLY A O 1
ATOM 746 N N . THR A 1 93 ? 7.014 7.910 -28.917 1.00 96.00 93 THR A N 1
ATOM 747 C CA . THR A 1 93 ? 7.096 8.727 -27.708 1.00 96.00 93 THR A CA 1
ATOM 748 C C . THR A 1 93 ? 7.615 7.936 -26.509 1.00 96.00 93 THR A C 1
ATOM 750 O O . THR A 1 93 ? 7.610 6.705 -26.475 1.00 96.00 93 THR A O 1
ATOM 753 N N . VAL A 1 94 ? 8.039 8.660 -25.470 1.00 93.56 94 VAL A N 1
ATOM 754 C CA . VAL A 1 94 ? 8.411 8.051 -24.181 1.00 93.56 94 VAL A CA 1
ATOM 755 C C . VAL A 1 94 ? 7.222 7.300 -23.568 1.00 93.56 94 VAL A C 1
ATOM 757 O O . VAL A 1 94 ? 7.405 6.201 -23.054 1.00 93.56 94 VAL A O 1
ATOM 760 N N . SER A 1 95 ? 6.011 7.863 -23.669 1.00 93.62 95 SER A N 1
ATOM 761 C CA . SER A 1 95 ? 4.784 7.262 -23.130 1.00 93.62 95 SER A CA 1
ATOM 762 C C . SER A 1 95 ? 4.483 5.904 -23.767 1.00 93.62 95 SER A C 1
ATOM 764 O O . SER A 1 95 ? 4.244 4.931 -23.058 1.00 93.62 95 SER A O 1
ATOM 766 N N . GLU A 1 96 ? 4.579 5.803 -25.095 1.00 93.56 96 GLU A N 1
ATOM 767 C CA . GLU A 1 96 ? 4.371 4.539 -25.813 1.00 93.56 96 GLU A CA 1
ATOM 768 C C . GLU A 1 96 ? 5.407 3.483 -25.428 1.00 93.56 96 GLU A C 1
ATOM 770 O O . GLU A 1 96 ? 5.049 2.326 -25.232 1.00 93.56 96 GLU A O 1
ATOM 775 N N . ASN A 1 97 ? 6.672 3.878 -25.259 1.00 90.88 97 ASN A N 1
ATOM 776 C CA . ASN A 1 97 ? 7.729 2.966 -24.829 1.00 90.88 97 ASN A CA 1
ATOM 777 C C . ASN A 1 97 ? 7.472 2.430 -23.410 1.00 90.88 97 ASN A C 1
ATOM 779 O O . ASN A 1 97 ? 7.642 1.242 -23.147 1.00 90.88 97 ASN A O 1
ATOM 783 N N . THR A 1 98 ? 7.043 3.299 -22.490 1.00 89.88 98 THR A N 1
ATOM 784 C CA . THR A 1 98 ? 6.677 2.900 -21.125 1.00 89.88 98 THR A CA 1
ATOM 785 C C . THR A 1 98 ? 5.447 2.000 -21.115 1.00 89.88 98 THR A C 1
ATOM 787 O O . THR A 1 98 ? 5.445 0.993 -20.412 1.00 89.88 98 THR A O 1
ATOM 790 N N . LYS A 1 99 ? 4.422 2.331 -21.909 1.00 91.19 99 LYS A N 1
ATOM 791 C CA . LYS A 1 99 ? 3.215 1.514 -22.036 1.00 91.19 99 LYS A CA 1
ATOM 792 C C . LYS A 1 99 ? 3.550 0.126 -22.576 1.00 91.19 99 LYS A C 1
ATOM 794 O O . LYS A 1 99 ? 3.155 -0.855 -21.969 1.00 91.19 99 LYS A O 1
ATOM 799 N N . GLN A 1 100 ? 4.352 0.038 -23.635 1.00 90.12 100 GLN A N 1
ATOM 800 C CA . GLN A 1 100 ? 4.774 -1.243 -24.195 1.00 90.12 100 GLN A CA 1
ATOM 801 C C . GLN A 1 100 ? 5.563 -2.083 -23.179 1.00 90.12 100 GLN A C 1
ATOM 803 O O . GLN A 1 100 ? 5.326 -3.276 -23.051 1.00 90.12 100 GLN A O 1
ATOM 808 N N . ALA A 1 101 ? 6.464 -1.472 -22.403 1.00 87.50 101 ALA A N 1
ATOM 809 C CA . ALA A 1 101 ? 7.172 -2.178 -21.333 1.00 87.50 101 ALA A CA 1
ATOM 810 C C . ALA A 1 101 ? 6.234 -2.684 -20.219 1.00 87.50 101 ALA A C 1
ATOM 812 O O . ALA A 1 101 ? 6.524 -3.700 -19.590 1.00 87.50 101 ALA A O 1
ATOM 813 N N . PHE A 1 102 ? 5.132 -1.980 -19.950 1.00 86.94 102 PHE A N 1
ATOM 814 C CA . PHE A 1 102 ? 4.104 -2.430 -19.014 1.00 86.94 102 PHE A CA 1
ATOM 815 C C . PHE A 1 102 ? 3.270 -3.577 -19.591 1.00 86.94 102 PHE A C 1
ATOM 817 O O . PHE A 1 102 ? 3.115 -4.5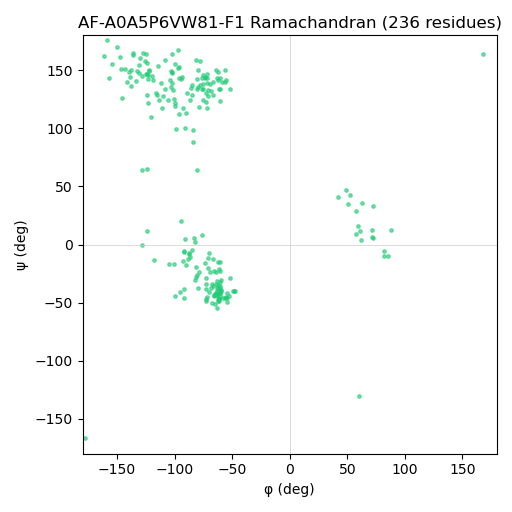95 -18.920 1.00 86.94 102 PHE A O 1
ATOM 824 N N . ASP A 1 103 ? 2.792 -3.427 -20.827 1.00 87.69 103 ASP A N 1
ATOM 825 C CA . ASP A 1 103 ? 1.980 -4.422 -21.534 1.00 87.69 103 ASP A CA 1
ATOM 826 C C . ASP A 1 103 ? 2.752 -5.748 -21.705 1.00 87.69 103 ASP A C 1
ATOM 828 O O . ASP A 1 103 ? 2.189 -6.821 -21.500 1.00 87.69 103 ASP A O 1
ATOM 832 N N . ASP A 1 104 ? 4.065 -5.675 -21.951 1.00 87.50 104 ASP A N 1
ATOM 833 C CA . ASP A 1 104 ? 4.955 -6.839 -22.074 1.00 87.50 104 ASP A CA 1
ATOM 834 C C . ASP A 1 104 ? 5.456 -7.375 -20.713 1.00 87.50 104 ASP A C 1
ATOM 836 O O . ASP A 1 104 ? 6.305 -8.265 -20.655 1.00 87.50 104 ASP A O 1
ATOM 840 N N . GLY A 1 105 ? 4.970 -6.830 -19.591 1.00 85.44 105 GLY A N 1
ATOM 841 C CA . GLY A 1 105 ? 5.294 -7.308 -18.241 1.00 85.44 105 GLY A CA 1
ATOM 842 C C . GLY A 1 105 ? 6.725 -7.020 -17.769 1.00 85.44 105 GLY A C 1
ATOM 843 O O . GLY A 1 105 ? 7.151 -7.548 -16.745 1.00 85.44 105 GLY A O 1
ATOM 844 N N . LEU A 1 106 ? 7.474 -6.170 -18.475 1.00 83.50 106 LEU A N 1
ATOM 845 C CA . LEU A 1 106 ? 8.842 -5.776 -18.114 1.00 83.50 106 LEU A CA 1
ATOM 846 C C . LEU A 1 106 ? 8.869 -4.721 -16.998 1.00 83.50 106 LEU A C 1
ATOM 848 O O . LEU A 1 106 ? 9.858 -4.604 -16.272 1.00 83.50 106 LEU A O 1
ATOM 852 N N . ALA A 1 107 ? 7.786 -3.955 -16.837 1.00 80.88 107 ALA A N 1
ATOM 853 C CA . ALA A 1 107 ? 7.624 -2.968 -15.771 1.00 80.88 107 ALA A CA 1
ATOM 854 C C . ALA A 1 107 ? 7.203 -3.624 -14.439 1.00 80.88 107 ALA A C 1
ATOM 856 O O . ALA A 1 107 ? 6.112 -3.387 -13.913 1.00 80.88 107 ALA A O 1
ATOM 857 N N . VAL A 1 108 ? 8.075 -4.467 -13.880 1.00 78.19 108 VAL A N 1
ATOM 858 C CA . VAL A 1 108 ? 7.831 -5.129 -12.592 1.00 78.19 108 VAL A CA 1
ATOM 859 C C . VAL A 1 108 ? 8.235 -4.201 -11.450 1.00 78.19 108 VAL A C 1
ATOM 861 O O . VAL A 1 108 ? 9.402 -4.106 -11.077 1.00 78.19 108 VAL A O 1
ATOM 864 N N . ASN A 1 109 ? 7.252 -3.518 -10.869 1.00 80.19 109 ASN A N 1
ATOM 865 C CA . ASN A 1 109 ? 7.455 -2.807 -9.611 1.00 80.19 109 ASN A CA 1
ATOM 866 C C . ASN A 1 109 ? 7.442 -3.803 -8.449 1.00 80.19 109 ASN A C 1
ATOM 868 O O . ASN A 1 109 ? 6.579 -4.687 -8.392 1.00 80.19 109 ASN A O 1
ATOM 872 N N . ARG A 1 110 ? 8.368 -3.633 -7.499 1.00 85.56 110 ARG A N 1
ATOM 873 C CA . ARG A 1 110 ? 8.307 -4.352 -6.223 1.00 85.56 110 ARG A CA 1
ATOM 874 C C . ARG A 1 110 ? 7.020 -3.955 -5.484 1.00 85.56 110 ARG A C 1
ATOM 876 O O . ARG A 1 110 ? 6.523 -2.844 -5.661 1.00 85.56 110 ARG A O 1
ATOM 883 N N . LYS A 1 111 ? 6.443 -4.873 -4.704 1.00 86.25 111 LYS A N 1
ATOM 884 C CA . LYS A 1 111 ? 5.187 -4.653 -3.964 1.00 86.25 111 LYS A CA 1
ATOM 885 C C . LYS A 1 111 ? 5.230 -5.335 -2.601 1.00 86.25 111 LYS A C 1
ATOM 887 O O . LYS A 1 111 ? 5.837 -6.397 -2.463 1.00 86.25 111 LYS A O 1
ATOM 892 N N . GLY A 1 112 ? 4.501 -4.771 -1.638 1.00 90.81 112 GLY A N 1
ATOM 893 C CA . GLY A 1 112 ? 4.321 -5.372 -0.316 1.00 90.81 112 GLY A CA 1
ATOM 894 C C . GLY A 1 112 ? 5.659 -5.546 0.400 1.00 90.81 112 GLY A C 1
ATOM 895 O O . GLY A 1 112 ? 6.469 -4.631 0.397 1.00 90.81 112 GLY A O 1
ATOM 896 N N . PHE A 1 113 ? 5.925 -6.741 0.931 1.00 90.94 113 PHE A N 1
ATOM 897 C CA . PHE A 1 113 ? 7.173 -7.037 1.650 1.00 90.94 113 PHE A CA 1
ATOM 898 C C . PHE A 1 113 ? 8.444 -6.877 0.804 1.00 90.94 113 PHE A C 1
ATOM 900 O O . PHE A 1 113 ? 9.520 -6.681 1.356 1.00 90.94 113 PHE A O 1
ATOM 907 N N . ASN A 1 114 ? 8.329 -6.952 -0.526 1.00 90.00 114 ASN A N 1
ATOM 908 C CA . ASN A 1 114 ? 9.469 -6.786 -1.426 1.00 90.00 114 ASN A CA 1
ATOM 909 C C . ASN A 1 114 ? 9.738 -5.313 -1.775 1.00 90.00 114 ASN A C 1
ATOM 911 O O . ASN A 1 114 ? 10.742 -5.014 -2.419 1.00 90.00 114 ASN A O 1
ATOM 915 N N . ASP A 1 115 ? 8.830 -4.402 -1.427 1.00 90.56 115 ASP A N 1
ATOM 916 C CA . ASP A 1 115 ? 8.963 -2.974 -1.689 1.00 90.56 115 ASP A CA 1
ATOM 917 C C . ASP A 1 115 ? 9.520 -2.255 -0.458 1.00 90.56 115 ASP A C 1
ATOM 919 O O . ASP A 1 115 ? 8.845 -2.127 0.557 1.00 90.56 115 ASP A O 1
ATOM 923 N N . GLU A 1 116 ? 10.748 -1.748 -0.571 1.00 87.25 116 GLU A N 1
ATOM 924 C CA . GLU A 1 116 ? 11.445 -1.027 0.503 1.00 87.25 116 GLU A CA 1
ATOM 925 C C . GLU A 1 116 ? 10.718 0.259 0.935 1.00 87.25 116 GLU A C 1
ATOM 927 O O . GLU A 1 116 ? 10.939 0.751 2.038 1.00 87.25 116 GLU A O 1
ATOM 932 N N . GLN A 1 117 ? 9.845 0.810 0.082 1.00 86.31 117 GLN A N 1
ATOM 933 C CA . GLN A 1 117 ? 9.034 1.989 0.398 1.00 86.31 117 GLN A CA 1
ATOM 934 C C . GLN A 1 117 ? 7.703 1.635 1.071 1.00 86.31 117 GLN A C 1
ATOM 936 O O . GLN A 1 117 ? 7.009 2.520 1.581 1.00 86.31 117 GLN A O 1
ATOM 941 N N . SER A 1 118 ? 7.313 0.360 1.067 1.00 92.75 118 SER A N 1
ATOM 942 C CA . SER A 1 118 ? 6.080 -0.084 1.701 1.00 92.75 118 SER A CA 1
ATOM 943 C C . SER A 1 118 ? 6.236 -0.138 3.223 1.00 92.75 118 SER A C 1
ATOM 945 O O . SER A 1 118 ? 7.278 -0.508 3.753 1.00 92.75 118 SER A O 1
ATOM 947 N N . ILE A 1 119 ? 5.168 0.223 3.941 1.00 92.75 119 ILE A N 1
ATOM 948 C CA . ILE A 1 119 ? 5.085 0.096 5.404 1.00 92.75 119 ILE A CA 1
ATOM 949 C C . ILE A 1 119 ? 4.313 -1.190 5.717 1.00 92.75 119 ILE A C 1
ATOM 951 O O . ILE A 1 119 ? 3.077 -1.170 5.623 1.00 92.75 119 ILE A O 1
ATOM 955 N N . PRO A 1 120 ? 4.996 -2.303 6.040 1.00 97.12 120 PRO A N 1
ATOM 956 C CA . PRO A 1 120 ? 4.331 -3.531 6.437 1.00 97.12 120 PRO A CA 1
ATOM 957 C C . PRO A 1 120 ? 3.733 -3.392 7.842 1.00 97.12 120 PRO A C 1
ATOM 959 O O . PRO A 1 120 ? 4.268 -2.685 8.705 1.00 97.12 120 PRO A O 1
ATOM 962 N N . VAL A 1 121 ? 2.606 -4.062 8.066 1.00 97.62 121 VAL A N 1
ATOM 963 C CA . VAL A 1 121 ? 1.825 -3.971 9.306 1.00 97.62 121 VAL A CA 1
ATOM 964 C C . VAL A 1 121 ? 1.295 -5.328 9.736 1.00 97.62 121 VAL A C 1
ATOM 966 O O . VAL A 1 121 ? 0.938 -6.148 8.891 1.00 97.62 121 VAL A O 1
ATOM 969 N N . ASP A 1 122 ? 1.174 -5.512 11.044 1.00 97.81 122 ASP A N 1
ATOM 970 C CA . ASP A 1 122 ? 0.451 -6.627 11.650 1.00 97.81 122 ASP A CA 1
ATOM 971 C C . ASP A 1 122 ? -0.917 -6.144 12.129 1.00 97.81 122 ASP A C 1
ATOM 973 O O . ASP A 1 122 ? -1.050 -5.033 12.651 1.00 97.81 122 ASP A O 1
ATOM 977 N N . CYS A 1 123 ? -1.943 -6.963 11.914 1.00 97.69 123 CYS A N 1
ATOM 978 C CA . CYS A 1 123 ? -3.320 -6.674 12.292 1.00 97.69 123 CYS A CA 1
ATOM 979 C C . CYS A 1 123 ? -3.776 -7.597 13.412 1.00 97.69 123 CYS A C 1
ATOM 981 O O . CYS A 1 123 ? -3.533 -8.806 13.370 1.00 97.69 123 CYS A O 1
ATOM 983 N N . TYR A 1 124 ? -4.496 -7.019 14.365 1.00 97.38 124 TYR A N 1
ATOM 984 C CA . TYR A 1 124 ? -5.032 -7.719 15.518 1.00 97.38 124 TYR A CA 1
ATOM 985 C C . TYR A 1 124 ? -6.500 -7.361 15.723 1.00 97.38 124 TYR A C 1
ATOM 987 O O . TYR A 1 124 ? -6.932 -6.237 15.439 1.00 97.38 124 TYR A O 1
ATOM 995 N N . ASP A 1 125 ? -7.255 -8.314 16.254 1.00 96.19 125 ASP A N 1
ATOM 996 C CA . ASP A 1 125 ? -8.572 -8.056 16.816 1.00 96.19 125 ASP A CA 1
ATOM 997 C C . ASP A 1 125 ? -8.446 -7.188 18.075 1.00 96.19 125 ASP A C 1
ATOM 999 O O . ASP A 1 125 ? -7.553 -7.365 18.905 1.00 96.19 125 ASP A O 1
ATOM 1003 N N . THR A 1 126 ? -9.358 -6.234 18.223 1.00 96.44 126 THR A N 1
ATOM 1004 C CA . THR A 1 126 ? -9.319 -5.260 19.318 1.00 96.44 126 THR A CA 1
ATOM 1005 C C . THR A 1 126 ? -9.890 -5.819 20.618 1.00 96.44 126 THR A C 1
ATOM 1007 O O . THR A 1 126 ? -9.488 -5.369 21.686 1.00 96.44 126 THR A O 1
ATOM 1010 N N . LEU A 1 127 ? -10.815 -6.777 20.569 1.00 96.75 127 LEU A N 1
ATOM 1011 C CA . LEU A 1 127 ? -11.514 -7.283 21.757 1.00 96.75 127 LEU A CA 1
ATOM 1012 C C . LEU A 1 127 ? -10.708 -8.337 22.525 1.00 96.75 127 LEU A C 1
ATOM 1014 O O . LEU A 1 127 ? -10.844 -8.454 23.745 1.00 96.75 127 LEU A O 1
ATOM 1018 N N . TYR A 1 128 ? -9.879 -9.098 21.814 1.00 95.50 128 TYR A N 1
ATOM 1019 C CA . TYR A 1 128 ? -9.156 -10.250 22.354 1.00 95.50 128 TYR A CA 1
ATOM 1020 C C . TYR A 1 128 ? -7.655 -10.214 22.081 1.00 95.50 128 TYR A C 1
ATOM 1022 O O . TYR A 1 128 ? -6.944 -11.131 22.484 1.00 95.50 128 TYR A O 1
ATOM 1030 N N . ASN A 1 129 ? -7.170 -9.181 21.390 1.00 95.81 129 ASN A N 1
ATOM 1031 C CA . ASN A 1 129 ? -5.771 -9.049 20.996 1.00 95.81 129 ASN A CA 1
ATOM 1032 C C . ASN A 1 129 ? -5.245 -10.227 20.154 1.00 95.81 129 ASN A C 1
ATOM 1034 O O . ASN A 1 129 ? -4.065 -10.584 20.191 1.00 95.81 129 ASN A O 1
ATOM 1038 N N . GLN A 1 130 ? -6.147 -10.866 19.405 1.00 95.88 130 GLN A N 1
ATOM 1039 C CA . GLN A 1 130 ? -5.835 -12.027 18.580 1.00 95.88 130 GLN A CA 1
ATOM 1040 C C . GLN A 1 130 ? -5.209 -11.584 17.264 1.00 95.88 130 GLN A C 1
ATOM 1042 O O . GLN A 1 130 ? -5.705 -10.674 16.604 1.00 95.88 130 GLN A O 1
ATOM 1047 N N . PHE A 1 131 ? -4.121 -12.242 16.871 1.00 96.88 131 PHE A N 1
ATOM 1048 C CA . PHE A 1 131 ? -3.459 -11.975 15.600 1.00 96.88 131 PHE A CA 1
ATOM 1049 C C . PHE A 1 131 ? -4.352 -12.388 14.425 1.00 96.88 131 PHE A C 1
ATOM 1051 O O . PHE A 1 131 ? -4.828 -13.520 14.371 1.00 96.88 131 PHE A O 1
ATOM 1058 N N . ILE A 1 132 ? -4.550 -11.469 13.482 1.00 96.50 132 ILE A N 1
ATOM 1059 C CA . ILE A 1 132 ? -5.347 -11.691 12.269 1.00 96.50 132 ILE A CA 1
ATOM 1060 C C . ILE A 1 132 ? -4.434 -11.992 11.081 1.00 96.50 132 ILE A C 1
ATOM 1062 O O . ILE A 1 132 ? -4.718 -12.893 10.296 1.00 96.50 132 ILE A O 1
ATOM 1066 N N . GLY A 1 133 ? -3.344 -11.239 10.925 1.00 96.56 133 GLY A N 1
ATOM 1067 C CA . GLY A 1 133 ? -2.426 -11.435 9.808 1.00 96.56 133 GLY A CA 1
ATOM 1068 C C . GLY A 1 133 ? -1.408 -10.315 9.628 1.00 96.56 133 GLY A C 1
ATOM 1069 O O . GLY A 1 133 ? -1.578 -9.206 10.142 1.00 96.56 133 GLY A O 1
ATOM 1070 N N . SER A 1 134 ? -0.375 -10.620 8.844 1.00 97.81 134 SER A N 1
ATOM 1071 C CA . SER A 1 134 ? 0.667 -9.680 8.427 1.00 97.81 134 SER A CA 1
ATOM 1072 C C . SER A 1 134 ? 0.443 -9.241 6.987 1.00 97.81 134 SER A C 1
ATOM 1074 O O . SER A 1 134 ? 0.222 -10.060 6.094 1.00 97.81 134 SER A O 1
ATOM 1076 N N . TYR A 1 135 ? 0.577 -7.944 6.736 1.00 97.50 135 TYR A N 1
ATOM 1077 C CA . TYR A 1 135 ? 0.364 -7.348 5.425 1.00 97.50 135 TYR A CA 1
ATOM 1078 C C . TYR A 1 135 ? 1.608 -6.592 4.988 1.00 97.50 135 TYR A C 1
ATOM 1080 O O . TYR A 1 135 ? 2.090 -5.702 5.686 1.00 97.50 135 TYR A O 1
ATOM 1088 N N . GLY A 1 136 ? 2.086 -6.884 3.779 1.00 96.25 136 GLY A N 1
ATOM 1089 C CA . GLY A 1 136 ? 3.308 -6.276 3.248 1.00 96.25 136 GLY A CA 1
ATOM 1090 C C . GLY A 1 136 ? 3.204 -4.772 2.984 1.00 96.25 136 GLY A C 1
ATOM 1091 O O . GLY A 1 136 ? 4.212 -4.126 2.736 1.00 96.25 136 GLY A O 1
ATOM 1092 N N . SER A 1 137 ? 1.998 -4.202 3.001 1.00 96.62 137 SER A N 1
ATOM 1093 C CA . SER A 1 137 ? 1.807 -2.754 3.019 1.00 96.62 137 SER A CA 1
ATOM 1094 C C . SER A 1 137 ? 0.474 -2.375 3.658 1.00 96.62 137 SER A C 1
ATOM 1096 O O . SER A 1 137 ? -0.514 -3.107 3.556 1.00 96.62 137 SER A O 1
ATOM 1098 N N . ILE A 1 138 ? 0.403 -1.159 4.193 1.00 96.75 138 ILE A N 1
ATOM 1099 C CA . ILE A 1 138 ? -0.851 -0.507 4.600 1.00 96.75 138 ILE A CA 1
ATOM 1100 C C . ILE A 1 138 ? -1.928 -0.490 3.503 1.00 96.75 138 ILE A C 1
ATOM 1102 O O . ILE A 1 138 ? -3.114 -0.501 3.817 1.00 96.75 138 ILE A O 1
ATOM 1106 N N . SER A 1 139 ? -1.556 -0.481 2.216 1.00 95.00 139 SER A N 1
ATOM 1107 C CA . SER A 1 139 ? -2.534 -0.510 1.117 1.00 95.00 139 SER A CA 1
ATOM 1108 C C . SER A 1 139 ? -3.190 -1.882 0.960 1.00 95.00 139 SER A C 1
ATOM 1110 O O . SER A 1 139 ? -4.385 -1.954 0.678 1.00 95.00 139 SER A O 1
ATOM 1112 N N . ILE A 1 140 ? -2.419 -2.957 1.147 1.00 95.12 140 ILE A N 1
ATOM 1113 C CA . ILE A 1 140 ? -2.932 -4.332 1.130 1.00 95.12 140 ILE A CA 1
ATOM 1114 C C . ILE A 1 140 ? -3.842 -4.534 2.346 1.00 95.12 140 ILE A C 1
ATOM 1116 O O . ILE A 1 140 ? -5.002 -4.898 2.169 1.00 95.12 140 ILE A O 1
ATOM 1120 N N . ALA A 1 141 ? -3.360 -4.166 3.539 1.00 97.12 141 ALA A N 1
ATOM 1121 C CA . ALA A 1 141 ? -4.120 -4.230 4.788 1.00 97.12 141 ALA A CA 1
ATOM 1122 C C . ALA A 1 141 ? -5.462 -3.486 4.706 1.00 97.12 141 ALA A C 1
ATOM 1124 O O . ALA A 1 141 ? -6.511 -4.040 5.019 1.00 97.12 141 ALA A O 1
ATOM 1125 N N . ALA A 1 142 ? -5.441 -2.236 4.231 1.00 96.94 142 ALA A N 1
ATOM 1126 C CA . ALA A 1 142 ? -6.634 -1.406 4.073 1.00 96.94 142 ALA A CA 1
ATOM 1127 C C . ALA A 1 142 ? -7.707 -2.086 3.210 1.00 96.94 142 ALA A C 1
ATOM 1129 O O . ALA A 1 142 ? -8.883 -2.104 3.567 1.00 96.94 142 ALA A O 1
ATOM 1130 N N . ARG A 1 143 ? -7.292 -2.664 2.080 1.00 95.75 143 ARG A N 1
ATOM 1131 C CA . ARG A 1 143 ? -8.193 -3.318 1.130 1.00 95.75 143 ARG A CA 1
ATOM 1132 C C . ARG A 1 143 ? -8.774 -4.620 1.679 1.00 95.75 143 ARG A C 1
ATOM 1134 O O . ARG A 1 143 ? -9.947 -4.878 1.450 1.00 95.75 143 ARG A O 1
ATOM 1141 N N . GLU A 1 144 ? -7.967 -5.425 2.363 1.00 95.94 144 GLU A N 1
ATOM 1142 C CA . GLU A 1 144 ? -8.381 -6.753 2.838 1.00 95.94 144 GLU A CA 1
ATOM 1143 C C . GLU A 1 144 ? -9.219 -6.679 4.116 1.00 95.94 144 GLU A C 1
ATOM 1145 O O . GLU A 1 144 ? -10.206 -7.396 4.244 1.00 95.94 144 GLU A O 1
ATOM 1150 N N . VAL A 1 145 ? -8.891 -5.755 5.020 1.00 95.12 145 VAL A N 1
ATOM 1151 C CA . VAL A 1 145 ? -9.587 -5.597 6.308 1.00 95.12 145 VAL A CA 1
ATOM 1152 C C . VAL A 1 145 ? -10.750 -4.592 6.226 1.00 95.12 145 VAL A C 1
ATOM 1154 O O . VAL A 1 145 ? -11.510 -4.420 7.176 1.00 95.12 145 VAL A O 1
ATOM 1157 N N . GLY A 1 146 ? -10.915 -3.900 5.094 1.00 94.88 146 GLY A N 1
ATOM 1158 C CA . GLY A 1 146 ? -11.979 -2.906 4.917 1.00 94.88 146 GLY A CA 1
ATOM 1159 C C . GLY A 1 146 ? -11.747 -1.616 5.712 1.00 94.88 146 GLY A C 1
ATOM 1160 O O . GLY A 1 146 ? -12.693 -0.976 6.172 1.00 94.88 146 GLY A O 1
ATOM 1161 N N . MET A 1 147 ? -10.485 -1.214 5.885 1.00 94.88 147 MET A N 1
ATOM 1162 C CA . MET A 1 147 ? -10.101 0.031 6.554 1.00 94.88 147 MET A CA 1
ATOM 1163 C C . MET A 1 147 ? -9.559 1.069 5.575 1.00 94.88 147 MET A C 1
ATOM 1165 O O . MET A 1 147 ? -9.092 0.766 4.483 1.00 94.88 147 MET A O 1
ATOM 1169 N N . THR A 1 148 ? -9.593 2.342 5.968 1.00 96.12 148 THR A N 1
ATOM 1170 C CA . THR A 1 148 ? -8.955 3.395 5.173 1.00 96.12 148 THR A CA 1
ATOM 1171 C C . THR A 1 148 ? -7.457 3.428 5.456 1.00 96.12 148 THR A C 1
ATOM 1173 O O . THR A 1 148 ? -7.034 3.312 6.607 1.00 96.12 148 THR A O 1
ATOM 1176 N N . LYS A 1 149 ? -6.643 3.679 4.422 1.00 96.25 149 LYS A N 1
ATOM 1177 C CA . LYS A 1 149 ? -5.187 3.861 4.576 1.00 96.25 149 LYS A CA 1
ATOM 1178 C C . LYS A 1 149 ? -4.856 4.915 5.636 1.00 96.25 149 LYS A C 1
ATOM 1180 O O . LYS A 1 149 ? -4.048 4.660 6.515 1.00 96.25 149 LYS A O 1
ATOM 1185 N N . LYS A 1 150 ? -5.565 6.052 5.607 1.00 96.44 150 LYS A N 1
ATOM 1186 C CA . LYS A 1 150 ? -5.423 7.134 6.595 1.00 96.44 150 LYS A CA 1
ATOM 1187 C C . LYS A 1 150 ? -5.729 6.669 8.022 1.00 96.44 150 LYS A C 1
ATOM 1189 O O . LYS A 1 150 ? -5.045 7.088 8.945 1.00 96.44 150 LYS A O 1
ATOM 1194 N N . GLY A 1 151 ? -6.737 5.814 8.206 1.00 95.88 151 GLY A N 1
ATOM 1195 C CA . GLY A 1 151 ? -7.076 5.257 9.515 1.00 95.88 151 GLY A CA 1
ATOM 1196 C C . GLY A 1 151 ? -5.969 4.365 10.072 1.00 95.88 151 GLY A C 1
ATOM 1197 O O . GLY A 1 151 ? -5.625 4.499 11.241 1.00 95.88 151 GLY A O 1
ATOM 1198 N N . ILE A 1 152 ? -5.379 3.514 9.227 1.00 96.81 152 ILE A N 1
ATOM 1199 C CA . ILE A 1 152 ? -4.240 2.672 9.613 1.00 96.81 152 ILE A CA 1
ATOM 1200 C C . ILE A 1 152 ? -3.026 3.546 9.942 1.00 96.81 152 ILE A C 1
ATOM 1202 O O . ILE A 1 152 ? -2.475 3.432 11.030 1.00 96.81 152 ILE A O 1
ATOM 1206 N N . THR A 1 153 ? -2.652 4.474 9.057 1.00 96.88 153 THR A N 1
ATOM 1207 C CA . THR A 1 153 ? -1.531 5.401 9.284 1.00 96.88 153 THR A CA 1
ATOM 1208 C C . THR A 1 153 ? -1.683 6.169 10.596 1.00 96.88 153 THR A C 1
ATOM 1210 O O . THR A 1 153 ? -0.751 6.200 11.390 1.00 96.88 153 THR A O 1
ATOM 1213 N N . TYR A 1 154 ? -2.876 6.700 10.876 1.00 96.00 154 TYR A N 1
ATOM 1214 C CA . TYR A 1 154 ? -3.141 7.422 12.117 1.00 96.00 154 TYR A CA 1
ATOM 1215 C C . TYR A 1 154 ? -2.919 6.559 13.368 1.00 96.00 154 TYR A C 1
ATOM 1217 O O . TYR A 1 154 ? -2.360 7.053 14.343 1.00 96.00 154 TYR A O 1
ATOM 1225 N N . GLN A 1 155 ? -3.319 5.280 13.344 1.00 95.50 155 GLN A N 1
ATOM 1226 C CA . GLN A 1 155 ? -3.057 4.351 14.452 1.00 95.50 155 GLN A CA 1
ATOM 1227 C C . GLN A 1 155 ? -1.557 4.105 14.651 1.00 95.50 155 GLN A C 1
ATOM 1229 O O . GLN A 1 155 ? -1.095 4.081 15.786 1.00 95.50 155 GLN A O 1
ATOM 1234 N N . LEU A 1 156 ? -0.802 3.949 13.559 1.00 95.38 156 LEU A N 1
ATOM 1235 C CA . LEU A 1 156 ? 0.647 3.726 13.614 1.00 95.38 156 LEU A CA 1
ATOM 1236 C C . LEU A 1 156 ? 1.415 4.953 14.122 1.00 95.38 156 LEU A C 1
ATOM 1238 O O . LEU A 1 156 ? 2.450 4.802 14.765 1.00 95.38 156 LEU A O 1
ATOM 1242 N N . GLU A 1 157 ? 0.937 6.153 13.796 1.00 95.56 157 GLU A N 1
ATOM 1243 C CA . GLU A 1 157 ? 1.530 7.427 14.222 1.00 95.56 157 GLU A CA 1
ATOM 1244 C C . GLU A 1 157 ? 1.138 7.809 15.652 1.00 95.56 157 GLU A C 1
ATOM 1246 O O . GLU A 1 157 ? 1.881 8.525 16.315 1.00 95.56 157 GLU A O 1
ATOM 1251 N N . ASN A 1 158 ? -0.015 7.333 16.132 1.00 95.06 158 ASN A N 1
ATOM 1252 C CA . ASN A 1 158 ? -0.567 7.675 17.442 1.00 95.06 158 ASN A CA 1
ATOM 1253 C C . ASN A 1 158 ? -0.920 6.402 18.239 1.00 95.06 158 ASN A C 1
ATOM 1255 O O . ASN A 1 158 ? -2.099 6.162 18.527 1.00 95.06 158 ASN A O 1
ATOM 1259 N N . PRO A 1 159 ? 0.078 5.570 18.592 1.00 91.69 159 PRO A N 1
ATOM 1260 C CA . PRO A 1 159 ? -0.130 4.281 19.254 1.00 91.69 159 PRO A CA 1
ATOM 1261 C C . PRO A 1 159 ? -0.618 4.393 20.704 1.00 91.69 159 PRO A C 1
ATOM 1263 O O . PRO A 1 159 ? -0.975 3.376 21.288 1.00 91.69 159 PRO A O 1
ATOM 1266 N N . ASP A 1 160 ? -0.679 5.591 21.284 1.00 91.38 160 ASP A N 1
ATOM 1267 C CA . ASP A 1 160 ? -1.245 5.812 22.622 1.00 91.38 160 ASP A CA 1
ATOM 1268 C C . ASP A 1 160 ? -2.738 6.172 22.569 1.00 91.38 160 ASP A C 1
ATOM 1270 O O . ASP A 1 160 ? -3.451 6.096 23.568 1.00 91.38 160 ASP A O 1
ATOM 1274 N N . ASN A 1 161 ? -3.256 6.527 21.388 1.00 93.44 161 ASN A N 1
ATOM 1275 C CA . ASN A 1 161 ? -4.656 6.911 21.253 1.00 93.44 161 ASN A CA 1
ATOM 1276 C C . ASN A 1 161 ? -5.587 5.690 21.353 1.00 93.44 161 ASN A C 1
ATOM 1278 O O . ASN A 1 161 ? -5.277 4.633 20.788 1.00 93.44 161 ASN A O 1
ATOM 1282 N N . PRO A 1 162 ? -6.778 5.837 21.968 1.00 91.88 162 PRO A N 1
ATOM 1283 C CA . PRO A 1 162 ? -7.737 4.747 22.093 1.00 91.88 162 PRO A CA 1
ATOM 1284 C C . PRO A 1 162 ? -8.127 4.138 20.746 1.00 91.88 162 PRO A C 1
ATOM 1286 O O . PRO A 1 162 ? -8.370 4.847 19.760 1.00 91.88 162 PRO A O 1
ATOM 1289 N N . ILE A 1 163 ? -8.249 2.813 20.718 1.00 93.31 163 ILE A N 1
ATOM 1290 C CA . ILE A 1 163 ? -8.715 2.087 19.540 1.00 93.31 163 ILE A CA 1
ATOM 1291 C C . ILE A 1 163 ? -10.234 2.260 19.429 1.00 93.31 163 ILE A C 1
ATOM 1293 O O . ILE A 1 163 ? -10.973 2.168 20.403 1.00 93.31 163 ILE A O 1
ATOM 1297 N N . ARG A 1 164 ? -10.716 2.561 18.220 1.00 89.81 164 ARG A N 1
ATOM 1298 C CA . ARG A 1 164 ? -12.140 2.846 17.943 1.00 89.81 164 ARG A CA 1
ATOM 1299 C C . ARG A 1 164 ? -12.737 1.944 16.864 1.00 89.81 164 ARG A C 1
ATOM 1301 O O . ARG A 1 164 ? -13.788 2.257 16.308 1.00 89.81 164 ARG A O 1
ATOM 1308 N N . LYS A 1 165 ? -12.020 0.891 16.484 1.00 93.56 165 LYS A N 1
ATOM 1309 C CA . LYS A 1 165 ? -12.368 -0.037 15.403 1.00 93.56 165 LYS A CA 1
ATOM 1310 C C . LYS A 1 165 ? -12.263 -1.463 15.933 1.00 93.56 165 LYS A C 1
ATOM 1312 O O . LYS A 1 165 ? -11.623 -1.670 16.951 1.00 93.56 165 LYS A O 1
ATOM 1317 N N . ASN A 1 166 ? -12.905 -2.412 15.251 1.00 94.31 166 ASN A N 1
ATOM 1318 C CA . ASN A 1 166 ? -12.860 -3.833 15.631 1.00 94.31 166 ASN A CA 1
ATOM 1319 C C . ASN A 1 166 ? -11.454 -4.420 15.479 1.00 94.31 166 ASN A C 1
ATOM 1321 O O . ASN A 1 166 ? -11.108 -5.388 16.139 1.00 94.31 166 ASN A O 1
ATOM 1325 N N . VAL A 1 167 ? -10.625 -3.797 14.645 1.00 96.25 167 VAL A N 1
ATOM 1326 C CA . VAL A 1 167 ? -9.232 -4.171 14.442 1.00 96.25 167 VAL A CA 1
ATOM 1327 C C . VAL A 1 167 ? -8.312 -2.986 14.697 1.00 96.25 167 VAL A C 1
ATOM 1329 O O . VAL A 1 167 ? -8.701 -1.818 14.543 1.00 96.25 167 VAL A O 1
ATOM 1332 N N . TYR A 1 168 ? -7.066 -3.292 15.016 1.00 96.81 168 TYR A N 1
ATOM 1333 C CA . TYR A 1 168 ? -6.004 -2.306 15.062 1.00 96.81 168 TYR A CA 1
ATOM 1334 C C . TYR A 1 168 ? -4.735 -2.838 14.399 1.00 96.81 168 TYR A C 1
ATOM 1336 O O . TYR A 1 168 ? -4.592 -4.038 14.156 1.00 96.81 168 TYR A O 1
ATOM 1344 N N . PHE A 1 169 ? -3.833 -1.916 14.074 1.00 97.62 169 PHE A N 1
ATOM 1345 C CA . PHE A 1 169 ? -2.582 -2.220 13.395 1.00 97.62 169 PHE A CA 1
ATOM 1346 C C . PHE A 1 169 ? -1.377 -1.747 14.198 1.00 97.62 169 PHE A C 1
ATOM 1348 O O . PHE A 1 169 ? -1.409 -0.689 14.832 1.00 97.62 169 PHE A O 1
ATOM 1355 N N . VAL A 1 170 ? -0.294 -2.510 14.101 1.00 96.88 170 VAL A N 1
ATOM 1356 C CA . VAL A 1 170 ? 1.053 -2.125 14.540 1.00 96.88 170 VAL A CA 1
ATOM 1357 C C . VAL A 1 170 ? 2.025 -2.280 13.379 1.00 96.88 170 VAL A C 1
ATOM 1359 O O . VAL A 1 170 ? 1.714 -2.909 12.365 1.00 96.88 170 VAL A O 1
ATOM 1362 N N . LYS A 1 171 ? 3.209 -1.677 13.502 1.00 96.44 171 LYS A N 1
ATOM 1363 C CA . LYS A 1 171 ? 4.285 -1.907 12.532 1.00 96.44 171 LYS A CA 1
ATOM 1364 C C . LYS A 1 171 ? 4.652 -3.391 12.540 1.00 96.44 171 LYS A C 1
ATOM 1366 O O . LYS A 1 171 ? 4.641 -4.009 13.597 1.00 96.44 171 LYS A O 1
ATOM 1371 N N . TYR A 1 172 ? 4.979 -3.937 11.375 1.00 96.06 172 TYR A N 1
ATOM 1372 C CA . TYR A 1 172 ? 5.383 -5.337 11.248 1.00 96.06 172 TYR A CA 1
ATOM 1373 C C . TYR A 1 172 ? 6.502 -5.703 12.232 1.00 96.06 172 TYR A C 1
ATOM 1375 O O . TYR A 1 172 ? 7.480 -4.957 12.349 1.00 96.06 172 TYR A O 1
ATOM 1383 N N . ASN A 1 173 ? 6.354 -6.838 12.920 1.00 91.38 173 ASN A N 1
ATOM 1384 C CA . ASN A 1 173 ? 7.245 -7.329 13.981 1.00 91.38 173 ASN A CA 1
ATOM 1385 C C . ASN A 1 173 ? 7.362 -6.416 15.218 1.00 91.38 173 ASN A C 1
ATOM 1387 O O . ASN A 1 173 ? 8.246 -6.629 16.052 1.00 91.38 173 ASN A O 1
ATOM 1391 N N . ALA A 1 174 ? 6.514 -5.397 15.361 1.00 93.75 174 ALA A N 1
ATOM 1392 C CA . ALA A 1 174 ? 6.418 -4.652 16.609 1.00 93.75 174 ALA A CA 1
ATOM 1393 C C . ALA A 1 174 ? 5.607 -5.441 17.643 1.00 93.75 174 ALA A C 1
ATOM 1395 O O . ALA A 1 174 ? 4.780 -6.288 17.306 1.00 93.75 174 ALA A O 1
ATOM 1396 N N . SER A 1 175 ? 5.816 -5.129 18.920 1.00 91.50 175 SER A N 1
ATOM 1397 C CA . SER A 1 175 ? 4.986 -5.677 19.987 1.00 91.50 175 SER A CA 1
ATOM 1398 C C . SER A 1 175 ? 3.518 -5.298 19.781 1.00 91.50 175 SER A C 1
ATOM 1400 O O . SER A 1 175 ? 3.202 -4.158 19.425 1.00 91.50 175 SER A O 1
ATOM 1402 N N . LYS A 1 176 ? 2.625 -6.257 20.046 1.00 91.00 176 LYS A N 1
ATOM 1403 C CA . LYS A 1 176 ? 1.182 -6.008 20.119 1.00 91.00 176 LYS A CA 1
ATOM 1404 C C . LYS A 1 176 ? 0.878 -4.921 21.148 1.00 91.00 176 LYS A C 1
ATOM 1406 O O . LYS A 1 176 ? 1.620 -4.738 22.116 1.00 91.00 176 LYS A O 1
ATOM 1411 N N . ARG A 1 177 ? -0.205 -4.179 20.918 1.00 91.88 177 ARG A N 1
ATOM 1412 C CA . ARG A 1 177 ? -0.641 -3.147 21.859 1.00 91.88 177 ARG A CA 1
ATOM 1413 C C . ARG A 1 177 ? -1.262 -3.822 23.074 1.00 91.88 177 ARG A C 1
ATOM 1415 O O . ARG A 1 177 ? -1.933 -4.844 22.944 1.00 91.88 177 ARG A O 1
ATOM 1422 N N . ILE A 1 178 ? -1.020 -3.219 24.230 1.00 93.38 178 ILE A N 1
ATOM 1423 C CA . ILE A 1 178 ? -1.772 -3.481 25.451 1.00 93.38 178 ILE A CA 1
ATOM 1424 C C . ILE A 1 178 ? -2.768 -2.333 25.575 1.00 93.38 178 ILE A C 1
ATOM 1426 O O . ILE A 1 178 ? -2.378 -1.164 25.503 1.00 93.38 178 ILE A O 1
ATOM 1430 N N . HIS A 1 179 ? -4.051 -2.648 25.697 1.00 94.56 179 HIS A N 1
ATOM 1431 C CA . HIS A 1 179 ? -5.114 -1.651 25.829 1.00 94.56 179 HIS A CA 1
ATOM 1432 C C . HIS A 1 179 ? -6.274 -2.206 26.646 1.00 94.56 179 HIS A C 1
ATOM 1434 O O . HIS A 1 179 ? -6.321 -3.398 26.935 1.00 94.56 179 HIS A O 1
ATOM 1440 N N . THR A 1 180 ? -7.216 -1.346 27.028 1.00 95.19 180 THR A N 1
ATOM 1441 C CA . THR A 1 180 ? -8.422 -1.771 27.739 1.00 95.19 180 THR A CA 1
ATOM 1442 C C . THR A 1 180 ? -9.635 -1.832 26.818 1.00 95.19 180 THR A C 1
ATOM 1444 O O . THR A 1 180 ? -9.766 -1.075 25.853 1.00 95.19 180 THR A O 1
ATOM 1447 N N . VAL A 1 181 ? -10.530 -2.768 27.119 1.00 97.00 181 VAL A N 1
ATOM 1448 C CA . VAL A 1 181 ? -11.870 -2.889 26.534 1.00 97.00 181 VAL A CA 1
ATOM 1449 C C . VAL A 1 181 ? -12.901 -2.961 27.653 1.00 97.00 181 VAL A C 1
ATOM 1451 O O . VAL A 1 181 ? -12.565 -3.207 28.809 1.00 97.00 181 VAL A O 1
ATOM 1454 N N . ILE A 1 182 ? -14.172 -2.754 27.325 1.00 97.38 182 ILE A N 1
ATOM 1455 C CA . ILE A 1 182 ? -15.261 -2.844 28.297 1.00 97.38 182 ILE A CA 1
ATOM 1456 C C . ILE A 1 182 ? -15.830 -4.257 28.271 1.00 97.38 182 ILE A C 1
ATOM 1458 O O . ILE A 1 182 ? -16.379 -4.683 27.257 1.00 97.38 182 ILE A O 1
ATOM 1462 N N . GLY A 1 183 ? -15.725 -4.975 29.382 1.00 97.31 183 GLY A N 1
ATOM 1463 C CA . GLY A 1 183 ? -16.393 -6.256 29.572 1.00 97.31 183 GLY A CA 1
ATOM 1464 C C . GLY A 1 183 ? -17.742 -6.095 30.257 1.00 97.31 183 GLY A C 1
ATOM 1465 O O . GLY A 1 183 ? -17.890 -5.257 31.147 1.00 97.31 183 GLY A O 1
ATOM 1466 N N . GLN A 1 184 ? -18.709 -6.916 29.867 1.00 97.69 184 GLN A N 1
ATOM 1467 C CA . GLN A 1 184 ? -19.992 -7.084 30.540 1.00 97.69 184 GLN A CA 1
ATOM 1468 C C . GLN A 1 184 ? -20.027 -8.438 31.228 1.00 97.69 184 GLN A C 1
ATOM 1470 O O . GLN A 1 184 ? -19.684 -9.451 30.624 1.00 97.69 184 GLN A O 1
ATOM 1475 N N . PHE A 1 185 ? -20.481 -8.442 32.473 1.00 97.56 185 PHE A N 1
ATOM 1476 C CA . PHE A 1 185 ? -20.461 -9.600 33.351 1.00 97.56 185 PHE A CA 1
ATOM 1477 C C . PHE A 1 185 ? -21.830 -9.808 33.986 1.00 97.56 185 PHE A C 1
ATOM 1479 O O . PHE A 1 185 ? -22.549 -8.839 34.260 1.00 97.56 185 PHE A O 1
ATOM 1486 N N . ASP A 1 186 ? -22.182 -11.063 34.232 1.00 96.62 186 ASP A N 1
ATOM 1487 C CA . ASP A 1 186 ? -23.360 -11.418 35.017 1.00 96.62 186 ASP A CA 1
ATOM 1488 C C . ASP A 1 186 ? -23.128 -11.073 36.497 1.00 96.62 186 ASP A C 1
ATOM 1490 O O . ASP A 1 186 ? -22.084 -11.374 37.076 1.00 96.62 186 ASP A O 1
ATOM 1494 N N . ILE A 1 187 ? -24.096 -10.411 37.135 1.00 95.62 187 ILE A N 1
ATOM 1495 C CA . ILE A 1 187 ? -23.929 -9.925 38.512 1.00 95.62 187 ILE A CA 1
ATOM 1496 C C . ILE A 1 187 ? -23.925 -11.053 39.554 1.00 95.62 187 ILE A C 1
ATOM 1498 O O . ILE A 1 187 ? -23.443 -10.852 40.670 1.00 95.62 187 ILE A O 1
ATOM 1502 N N . HIS A 1 188 ? -24.462 -12.228 39.234 1.00 94.19 188 HIS A N 1
ATOM 1503 C CA . HIS A 1 188 ? -24.584 -13.341 40.172 1.00 94.19 188 HIS A CA 1
ATOM 1504 C C . HIS A 1 188 ? -23.419 -14.322 40.051 1.00 94.19 188 HIS A C 1
ATOM 1506 O O . HIS A 1 188 ? -22.908 -14.772 41.075 1.00 94.19 188 HIS A O 1
ATOM 1512 N N . THR A 1 189 ? -22.993 -14.621 38.827 1.00 95.81 189 THR A N 1
ATOM 1513 C CA . THR A 1 189 ? -21.974 -15.638 38.520 1.00 95.81 189 THR A CA 1
ATOM 1514 C C . THR A 1 189 ? -20.583 -15.062 38.261 1.00 95.81 189 THR A C 1
ATOM 1516 O O . THR A 1 189 ? -19.611 -15.807 38.327 1.00 95.81 189 THR A O 1
ATOM 1519 N N . ASP A 1 190 ? -20.471 -13.755 37.991 1.00 95.00 190 ASP A N 1
ATOM 1520 C CA . ASP A 1 190 ? -19.238 -13.095 37.529 1.00 95.00 190 ASP A CA 1
ATOM 1521 C C . ASP A 1 190 ? -18.686 -13.652 36.201 1.00 95.00 190 ASP A C 1
ATOM 1523 O O . ASP A 1 190 ? -17.545 -13.369 35.827 1.00 95.00 190 ASP A O 1
ATOM 1527 N N . GLU A 1 191 ? -19.499 -14.404 35.453 1.00 96.88 191 GLU A N 1
ATOM 1528 C CA . GLU A 1 191 ? -19.144 -14.881 34.120 1.00 96.88 191 GLU A CA 1
ATOM 1529 C C . GLU A 1 191 ? -19.151 -13.728 33.106 1.00 96.88 191 GLU A C 1
ATOM 1531 O O . GLU A 1 191 ? -20.023 -12.851 33.124 1.00 96.88 191 GLU A O 1
ATOM 1536 N N . GLU A 1 192 ? -18.152 -13.718 32.218 1.00 97.25 192 GLU A N 1
ATOM 1537 C CA . GLU A 1 192 ? -18.055 -12.744 31.132 1.00 97.25 192 GLU A CA 1
ATOM 1538 C C . GLU A 1 192 ? -19.104 -13.060 30.060 1.00 97.25 192 GLU A C 1
ATOM 1540 O O . GLU A 1 192 ? -19.117 -14.143 29.481 1.00 97.25 192 GLU A O 1
ATOM 1545 N N . ILE A 1 193 ? -19.969 -12.089 29.781 1.00 97.00 193 ILE A N 1
ATOM 1546 C CA . ILE A 1 193 ? -21.043 -12.200 28.791 1.00 97.00 193 ILE A CA 1
ATOM 1547 C C . ILE A 1 193 ? -20.562 -11.698 27.428 1.00 97.00 193 ILE A C 1
ATOM 1549 O O . ILE A 1 193 ? -20.839 -12.312 26.399 1.00 97.00 193 ILE A O 1
ATOM 1553 N N . ALA A 1 194 ? -19.886 -10.547 27.406 1.00 97.12 194 ALA A N 1
ATOM 1554 C CA . ALA A 1 194 ? -19.493 -9.876 26.170 1.00 97.12 194 ALA A CA 1
ATOM 1555 C C . ALA A 1 194 ? -18.374 -8.851 26.391 1.00 97.12 194 ALA A C 1
ATOM 1557 O O . ALA A 1 194 ? -18.176 -8.353 27.502 1.00 97.12 194 ALA A O 1
ATOM 1558 N N . ARG A 1 195 ? -17.700 -8.471 25.298 1.00 97.56 195 ARG A N 1
ATOM 1559 C CA . ARG A 1 195 ? -16.728 -7.370 25.253 1.00 97.56 195 ARG A CA 1
ATOM 1560 C C . ARG A 1 195 ? -17.120 -6.315 24.238 1.00 97.56 195 ARG A C 1
ATOM 1562 O O . ARG A 1 195 ? -17.670 -6.612 23.181 1.00 97.56 195 ARG A O 1
ATOM 1569 N N . TYR A 1 196 ? -16.723 -5.086 24.528 1.00 97.38 196 TYR A N 1
ATOM 1570 C CA . TYR A 1 196 ? -16.975 -3.922 23.700 1.00 97.38 196 TYR A CA 1
ATOM 1571 C C . TYR A 1 196 ? -15.727 -3.048 23.630 1.00 97.38 196 TYR A C 1
ATOM 1573 O O . TYR A 1 196 ? -15.095 -2.770 24.643 1.00 97.38 196 TYR A O 1
ATOM 1581 N N . ILE A 1 197 ? -15.404 -2.556 22.432 1.00 96.06 197 ILE A N 1
ATOM 1582 C CA . ILE A 1 197 ? -14.258 -1.659 22.189 1.00 96.06 197 ILE A CA 1
ATOM 1583 C C . ILE A 1 197 ? -14.207 -0.476 23.169 1.00 96.06 197 ILE A C 1
ATOM 1585 O O . ILE A 1 197 ? -13.133 -0.063 23.583 1.00 96.06 197 ILE A O 1
ATOM 1589 N N . ASN A 1 198 ? -15.358 0.115 23.493 1.00 95.69 198 ASN A N 1
ATOM 1590 C CA . ASN A 1 198 ? -15.468 1.248 24.408 1.00 95.69 198 ASN A CA 1
ATOM 1591 C C . ASN A 1 198 ? -16.892 1.347 24.981 1.00 95.69 198 ASN A C 1
ATOM 1593 O O . ASN A 1 198 ? -17.791 0.612 24.569 1.00 95.69 198 ASN A O 1
ATOM 1597 N N . ILE A 1 199 ? -17.092 2.295 25.901 1.00 96.44 199 ILE A N 1
ATOM 1598 C CA . ILE A 1 199 ? -18.375 2.548 26.577 1.00 96.44 199 ILE A CA 1
ATOM 1599 C C . ILE A 1 199 ? -19.503 2.826 25.577 1.00 96.44 199 ILE A C 1
ATOM 1601 O O . ILE A 1 199 ? -20.562 2.214 25.677 1.00 96.44 199 ILE A O 1
ATOM 1605 N N . GLY A 1 200 ? -19.260 3.674 24.573 1.00 95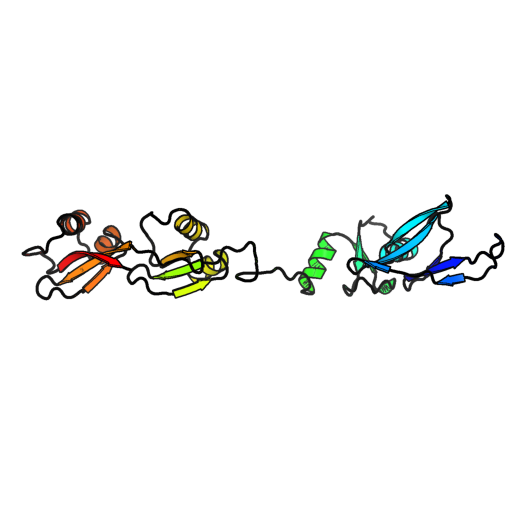.88 200 GLY A N 1
ATOM 1606 C CA . GLY A 1 200 ? -20.271 3.999 23.564 1.00 95.88 200 GLY A CA 1
ATOM 1607 C C . GLY A 1 200 ? -20.706 2.776 22.751 1.00 95.88 200 GLY A C 1
ATOM 1608 O O . GLY A 1 200 ? -21.888 2.605 22.461 1.00 95.88 200 GLY A O 1
ATOM 1609 N N . HIS A 1 201 ? -19.771 1.876 22.429 1.00 96.38 201 HIS A N 1
ATOM 1610 C CA . HIS A 1 201 ? -20.097 0.605 21.782 1.00 96.38 201 HIS A CA 1
ATOM 1611 C C . HIS A 1 201 ? -20.956 -0.290 22.691 1.00 96.38 201 HIS A C 1
ATOM 1613 O O . HIS A 1 201 ? -21.951 -0.840 22.224 1.00 96.38 201 HIS A O 1
ATOM 1619 N N . ALA A 1 202 ? -20.624 -0.382 23.982 1.00 96.94 202 ALA A N 1
ATOM 1620 C CA . ALA A 1 202 ? -21.409 -1.138 24.958 1.00 96.94 202 ALA A CA 1
ATOM 1621 C C . ALA A 1 202 ? -22.833 -0.579 25.122 1.00 96.94 202 ALA A C 1
ATOM 1623 O O . ALA A 1 202 ? -23.798 -1.339 25.161 1.00 96.94 202 ALA A O 1
ATOM 1624 N N . CYS A 1 203 ? -22.986 0.744 25.164 1.00 97.31 203 CYS A N 1
ATOM 1625 C CA . CYS A 1 203 ? -24.285 1.406 25.251 1.00 97.31 203 CYS A CA 1
ATOM 1626 C C . CYS A 1 203 ? -25.167 1.110 24.044 1.00 97.31 203 CYS A C 1
ATOM 1628 O O . CYS A 1 203 ? -26.309 0.685 24.208 1.00 97.31 203 CYS A O 1
ATOM 1630 N N . VAL A 1 204 ? -24.626 1.246 22.830 1.00 96.81 204 VAL A N 1
ATOM 1631 C CA . VAL A 1 204 ? -25.366 0.927 21.601 1.00 96.81 204 VAL A CA 1
ATOM 1632 C C . VAL A 1 204 ? -25.779 -0.546 21.570 1.00 96.81 204 VAL A C 1
ATOM 1634 O O . VAL A 1 204 ? -26.908 -0.847 21.192 1.00 96.81 204 VAL A O 1
ATOM 1637 N N . ALA A 1 205 ? -24.899 -1.459 21.985 1.00 96.31 205 ALA A N 1
ATOM 1638 C CA . ALA A 1 205 ? -25.175 -2.893 21.952 1.00 96.31 205 ALA A CA 1
ATOM 1639 C C . ALA A 1 205 ? -26.182 -3.355 23.020 1.00 96.31 205 ALA A C 1
ATOM 1641 O O . ALA A 1 205 ? -26.960 -4.272 22.772 1.00 96.31 205 ALA A O 1
ATOM 1642 N N . THR A 1 206 ? -26.177 -2.733 24.202 1.00 96.25 206 THR A N 1
ATOM 1643 C CA . THR A 1 206 ? -26.979 -3.181 25.358 1.00 96.25 206 THR A CA 1
ATOM 1644 C C . THR A 1 206 ? -28.211 -2.320 25.638 1.00 96.25 206 THR A C 1
ATOM 1646 O O . THR A 1 206 ? -29.093 -2.738 26.386 1.00 96.25 206 THR A O 1
ATOM 1649 N N . GLY A 1 207 ? -28.278 -1.107 25.083 1.00 96.06 207 GLY A N 1
ATOM 1650 C CA . GLY A 1 207 ? -29.299 -0.104 25.398 1.00 96.06 207 GLY A CA 1
ATOM 1651 C C . GLY A 1 207 ? -29.141 0.551 26.778 1.00 96.06 207 GLY A C 1
ATOM 1652 O O . GLY A 1 207 ? -30.009 1.320 27.194 1.00 96.06 207 GLY A O 1
ATOM 1653 N N . ILE A 1 208 ? -28.063 0.254 27.511 1.00 95.69 208 ILE A N 1
ATOM 1654 C CA . ILE A 1 208 ? -27.758 0.849 28.819 1.00 95.69 208 ILE A CA 1
ATOM 1655 C C . ILE A 1 208 ? -27.004 2.159 28.596 1.00 95.69 208 ILE A C 1
ATOM 1657 O O . ILE A 1 208 ? -26.069 2.202 27.807 1.00 95.69 208 ILE A O 1
ATOM 1661 N N . SER A 1 209 ? -27.378 3.233 29.295 1.00 96.38 209 SER A N 1
ATOM 1662 C CA . SER A 1 209 ? -26.784 4.549 29.044 1.00 96.38 209 SER A CA 1
ATOM 1663 C C . SER A 1 209 ? -25.278 4.596 29.326 1.00 96.38 209 SER A C 1
ATOM 1665 O O . SER A 1 209 ? -24.801 4.059 30.330 1.00 96.38 209 SER A O 1
ATOM 1667 N N . ASP A 1 210 ? -24.551 5.354 28.498 1.00 96.75 210 ASP A N 1
ATOM 1668 C CA . ASP A 1 210 ? -23.116 5.635 28.669 1.00 96.75 210 ASP A CA 1
ATOM 1669 C C . ASP A 1 210 ? -22.774 6.077 30.095 1.00 96.75 210 ASP A C 1
ATOM 1671 O O . ASP A 1 210 ? -21.768 5.651 30.653 1.00 96.75 210 ASP A O 1
ATOM 1675 N N . SER A 1 211 ? -23.621 6.906 30.713 1.00 95.38 211 SER A N 1
ATOM 1676 C CA . SER A 1 211 ? -23.426 7.403 32.079 1.00 95.38 211 SER A CA 1
ATOM 1677 C C . SER A 1 211 ? -23.443 6.297 33.135 1.00 95.38 211 SER A C 1
ATOM 1679 O O . SER A 1 211 ? -22.667 6.346 34.087 1.00 95.38 211 SER A O 1
ATOM 1681 N N . VAL A 1 212 ? -24.303 5.288 32.968 1.00 94.25 212 VAL A N 1
ATOM 1682 C CA . VAL A 1 212 ? -24.406 4.156 33.895 1.00 94.25 212 VAL A CA 1
ATOM 1683 C C . VAL A 1 212 ? -23.197 3.247 33.732 1.00 94.25 212 VAL A C 1
ATOM 1685 O O . VAL A 1 212 ? -22.573 2.891 34.728 1.00 94.25 212 VAL A O 1
ATOM 1688 N N . ILE A 1 213 ? -22.835 2.921 32.490 1.00 96.38 213 ILE A N 1
ATOM 1689 C CA . ILE A 1 213 ? -21.663 2.090 32.186 1.00 96.38 213 ILE A CA 1
ATOM 1690 C C . ILE A 1 213 ? -20.390 2.785 32.685 1.00 96.38 213 ILE A C 1
ATOM 1692 O O . ILE A 1 213 ? -19.613 2.190 33.425 1.00 96.38 213 ILE A O 1
ATOM 1696 N N . SER A 1 214 ? -20.221 4.069 32.360 1.00 95.88 214 SER A N 1
ATOM 1697 C CA . SER A 1 214 ? -19.090 4.891 32.799 1.00 95.88 214 SER A CA 1
ATOM 1698 C C . SER A 1 214 ? -18.983 4.946 34.320 1.00 95.88 214 SER A C 1
ATOM 1700 O O . SER A 1 214 ? -17.913 4.704 34.868 1.00 95.88 214 SER A O 1
ATOM 1702 N N . SER A 1 215 ? -20.097 5.162 35.030 1.00 93.94 215 SER A N 1
ATOM 1703 C CA . SER A 1 215 ? -20.080 5.156 36.494 1.00 93.94 215 SER A CA 1
ATOM 1704 C C . SER A 1 215 ? -19.628 3.815 37.074 1.00 93.94 215 SER A C 1
ATOM 1706 O O . SER A 1 215 ? -18.989 3.818 38.121 1.00 93.94 215 SER A O 1
ATOM 1708 N N . GLN A 1 216 ? -19.969 2.684 36.453 1.00 94.31 216 GLN A N 1
ATOM 1709 C CA . GLN A 1 216 ? -19.542 1.365 36.930 1.00 94.31 216 GLN A CA 1
ATOM 1710 C C . GLN A 1 216 ? -18.051 1.136 36.688 1.00 94.31 216 GLN A C 1
ATOM 1712 O O . GLN A 1 216 ? -17.348 0.728 37.608 1.00 94.31 216 GLN A O 1
ATOM 1717 N N . VAL A 1 217 ? -17.579 1.474 35.486 1.00 94.56 217 VAL A N 1
ATOM 1718 C CA . VAL A 1 217 ? -16.172 1.352 35.092 1.00 94.56 217 VAL A CA 1
ATOM 1719 C C . VAL A 1 217 ? -15.276 2.238 35.964 1.00 94.56 217 VAL A C 1
ATOM 172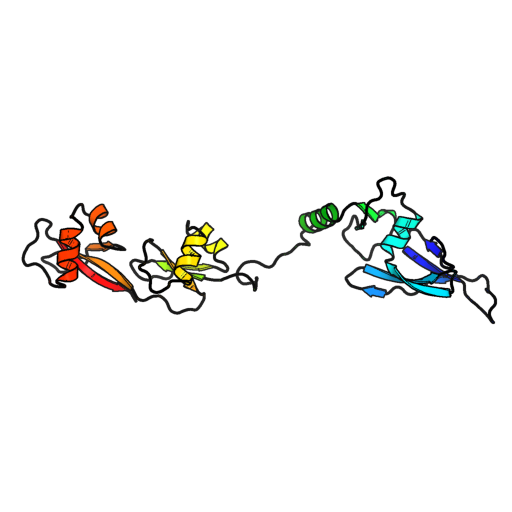1 O O . VAL A 1 217 ? -14.295 1.754 36.509 1.00 94.56 217 VAL A O 1
ATOM 1724 N N . VAL A 1 218 ? -15.645 3.507 36.178 1.00 92.50 218 VAL A N 1
ATOM 1725 C CA . VAL A 1 218 ? -14.856 4.463 36.982 1.00 92.50 218 VAL A CA 1
ATOM 1726 C C . VAL A 1 218 ? -14.808 4.084 38.463 1.00 92.50 218 VAL A C 1
ATOM 1728 O O . VAL A 1 218 ? -13.801 4.317 39.126 1.00 92.50 218 VAL A O 1
ATOM 1731 N N . LEU A 1 219 ? -15.896 3.531 39.007 1.00 89.88 219 LEU A N 1
ATOM 1732 C CA . LEU A 1 219 ? -15.919 3.077 40.400 1.00 89.88 219 LEU A CA 1
ATOM 1733 C C . LEU A 1 219 ? -15.123 1.784 40.617 1.00 89.88 219 LEU A C 1
ATOM 1735 O O . LEU A 1 219 ? -14.892 1.442 41.777 1.00 89.88 219 LEU A O 1
ATOM 1739 N N . ASP A 1 220 ? -14.794 1.070 39.534 1.00 87.62 220 ASP A N 1
ATOM 1740 C CA . ASP A 1 220 ? -14.058 -0.198 39.496 1.00 87.62 220 ASP A CA 1
ATOM 1741 C C . ASP A 1 220 ? -14.487 -1.191 40.591 1.00 87.62 220 ASP A C 1
ATOM 1743 O O . ASP A 1 220 ? -13.695 -1.836 41.277 1.00 87.62 220 ASP A O 1
ATOM 1747 N N . ARG A 1 221 ? -15.803 -1.271 40.823 1.00 84.75 221 ARG A N 1
ATOM 1748 C CA . ARG A 1 221 ? -16.384 -2.142 41.847 1.00 84.75 221 ARG A CA 1
ATOM 1749 C C . ARG A 1 221 ? -17.676 -2.768 41.363 1.00 84.75 221 ARG A C 1
ATOM 1751 O O . ARG A 1 221 ? -18.532 -2.101 40.779 1.00 84.75 221 ARG A O 1
ATOM 1758 N N . LYS A 1 222 ? -17.851 -4.043 41.702 1.00 89.56 222 LYS A N 1
ATOM 1759 C CA . LYS A 1 222 ? -19.076 -4.792 41.426 1.00 89.56 222 LYS A CA 1
ATOM 1760 C C . LYS A 1 222 ? -20.279 -4.136 42.130 1.00 89.56 222 LYS A C 1
ATOM 1762 O O . LYS A 1 222 ? -20.257 -3.975 43.357 1.00 89.56 222 LYS A O 1
ATOM 1767 N N . PRO A 1 223 ? -21.341 -3.752 41.399 1.00 90.12 223 PRO A N 1
ATOM 1768 C CA . PRO A 1 223 ? -22.581 -3.278 42.003 1.00 90.12 223 PRO A CA 1
ATOM 1769 C C . PRO A 1 223 ? -23.258 -4.388 42.815 1.00 90.12 223 PRO A C 1
ATOM 1771 O O . PRO A 1 223 ? -23.178 -5.560 42.467 1.00 90.12 223 PRO A O 1
ATOM 1774 N N . LYS A 1 224 ? -23.994 -4.022 43.871 1.00 90.50 224 LYS A N 1
ATOM 1775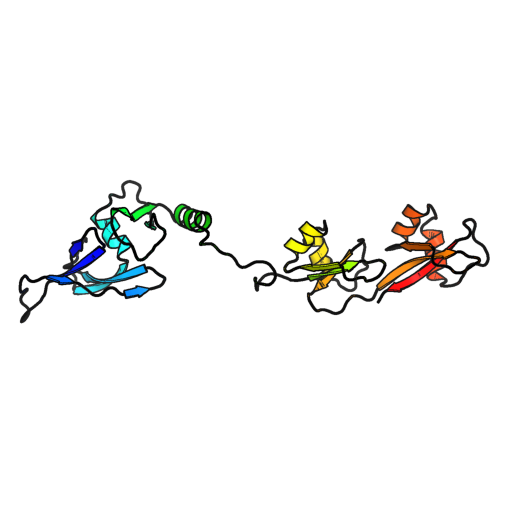 C CA . LYS A 1 224 ? -24.815 -4.994 44.622 1.00 90.50 224 LYS A CA 1
ATOM 1776 C C . LYS A 1 224 ? -26.056 -5.445 43.848 1.00 90.50 224 LYS A C 1
ATOM 1778 O O . LYS A 1 224 ? -26.568 -6.530 44.088 1.00 90.50 224 LYS A O 1
ATOM 1783 N N . TRP A 1 225 ? -26.565 -4.579 42.977 1.00 92.50 225 TRP A N 1
ATOM 1784 C CA . TRP A 1 225 ? -27.763 -4.810 42.182 1.00 92.50 225 TRP A CA 1
ATOM 1785 C C . TRP A 1 225 ? -27.734 -3.924 40.935 1.00 92.50 225 TRP A C 1
ATOM 1787 O O . TRP A 1 225 ? -27.309 -2.768 41.010 1.00 92.50 225 TRP A O 1
ATOM 1797 N N . THR A 1 226 ? -28.219 -4.442 39.809 1.00 91.62 226 THR A N 1
ATOM 1798 C CA . THR A 1 226 ? -28.495 -3.668 38.594 1.00 91.62 226 THR A CA 1
ATOM 1799 C C . THR A 1 226 ? -29.821 -4.116 37.990 1.00 91.62 226 THR A C 1
ATOM 1801 O O . THR A 1 226 ? -30.218 -5.273 38.111 1.00 91.62 226 THR A O 1
ATOM 1804 N N . LYS A 1 227 ? -30.514 -3.201 37.303 1.00 89.00 227 LYS A N 1
ATOM 1805 C CA . LYS A 1 227 ? -31.803 -3.500 36.658 1.00 89.00 227 LYS A CA 1
ATOM 1806 C C . LYS A 1 227 ? -31.694 -4.604 35.599 1.00 89.00 227 LYS A C 1
ATOM 1808 O O . LYS A 1 227 ? -32.655 -5.329 35.382 1.00 89.00 227 LYS A O 1
ATOM 1813 N N . THR A 1 228 ? -30.550 -4.697 34.925 1.00 91.81 228 THR A N 1
ATOM 1814 C CA . THR A 1 228 ? -30.320 -5.635 33.819 1.00 91.81 228 THR A CA 1
ATOM 1815 C C . THR A 1 228 ? -29.730 -6.968 34.267 1.00 91.81 228 THR A C 1
ATOM 1817 O O . THR A 1 228 ? -29.558 -7.842 33.429 1.00 91.81 228 THR A O 1
ATOM 1820 N N . GLY A 1 229 ? -29.384 -7.126 35.550 1.00 94.69 229 GLY A N 1
ATOM 1821 C CA . GLY A 1 229 ? -28.669 -8.310 36.041 1.00 94.69 229 GLY A CA 1
ATOM 1822 C C . GLY A 1 229 ? -27.204 -8.385 35.592 1.00 94.69 229 GLY A C 1
ATOM 1823 O O . GLY A 1 229 ? -26.533 -9.373 35.858 1.00 94.69 229 GLY A O 1
ATOM 1824 N N . THR A 1 230 ? -26.683 -7.344 34.938 1.00 96.19 230 THR A N 1
ATOM 1825 C CA . THR A 1 230 ? -25.298 -7.291 34.450 1.00 96.19 230 THR A CA 1
ATOM 1826 C C . THR A 1 230 ? -24.570 -6.059 34.967 1.00 96.19 230 THR A C 1
ATOM 1828 O O . THR A 1 230 ? -25.201 -5.05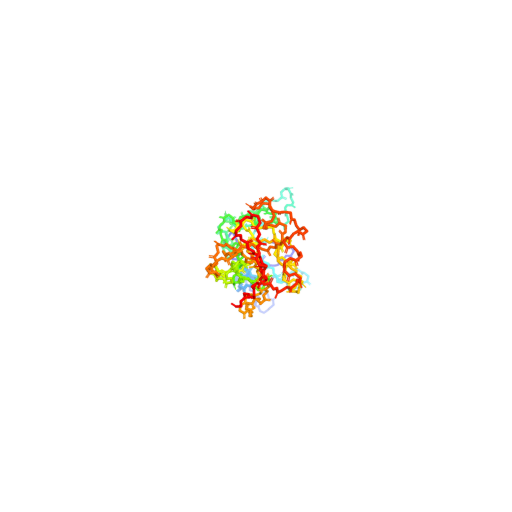2 35.305 1.00 96.19 230 THR A O 1
ATOM 1831 N N . TYR A 1 231 ? -23.243 -6.104 34.986 1.00 96.50 231 TYR A N 1
ATOM 1832 C CA . TYR A 1 231 ? -22.393 -4.949 35.272 1.00 96.50 231 TYR A CA 1
ATOM 1833 C C . TYR A 1 231 ? -21.207 -4.879 34.305 1.00 96.50 231 TYR A C 1
ATOM 1835 O O . TYR A 1 231 ? -20.921 -5.844 33.598 1.00 96.50 231 TYR A O 1
ATOM 1843 N N . PHE A 1 232 ? -20.541 -3.726 34.258 1.00 97.75 232 PHE A N 1
ATOM 1844 C CA . PHE A 1 232 ? -19.421 -3.466 33.360 1.00 97.75 232 PHE A CA 1
ATOM 1845 C C . PHE A 1 232 ? -18.142 -3.142 34.130 1.00 97.75 232 PHE A C 1
ATOM 1847 O O . PHE A 1 232 ? -18.192 -2.488 35.172 1.00 97.75 232 PHE A O 1
ATOM 1854 N N . LYS A 1 233 ? -17.001 -3.570 33.588 1.00 96.62 233 LYS A N 1
ATOM 1855 C CA . LYS A 1 233 ? -15.660 -3.198 34.062 1.00 96.62 233 LYS A CA 1
ATOM 1856 C C . LYS A 1 233 ? -14.677 -3.134 32.896 1.00 96.62 233 LYS A C 1
ATOM 1858 O O . LYS A 1 233 ? -14.931 -3.718 31.839 1.00 96.62 233 LYS A O 1
ATOM 1863 N N . GLU A 1 234 ? -13.557 -2.452 33.094 1.00 96.19 234 GLU A N 1
ATOM 1864 C CA . GLU A 1 234 ? -12.447 -2.516 32.146 1.00 96.19 234 GLU A CA 1
ATOM 1865 C C . GLU A 1 234 ? -11.737 -3.873 32.219 1.00 96.19 234 GLU A C 1
ATOM 1867 O O . GLU A 1 234 ? -11.603 -4.489 33.278 1.00 96.19 234 GLU A O 1
ATOM 1872 N N . ILE A 1 235 ? -11.308 -4.353 31.057 1.00 95.31 235 ILE A N 1
ATOM 1873 C CA . ILE A 1 235 ? -10.473 -5.538 30.895 1.00 95.31 235 ILE A CA 1
ATOM 1874 C C . ILE A 1 235 ? -9.230 -5.101 30.135 1.00 95.31 235 ILE A C 1
ATOM 1876 O O . ILE A 1 235 ? -9.341 -4.622 29.007 1.00 95.31 235 ILE A O 1
ATOM 1880 N N . GLU A 1 236 ? -8.058 -5.301 30.729 1.00 95.44 236 GLU A N 1
ATOM 1881 C CA . GLU A 1 236 ? -6.799 -5.195 29.999 1.00 95.44 236 GLU A CA 1
ATOM 1882 C C . GLU A 1 236 ? -6.655 -6.386 29.046 1.00 95.44 236 GLU A C 1
ATOM 1884 O O . GLU A 1 236 ? -6.796 -7.548 29.435 1.00 95.44 236 GLU A O 1
ATOM 1889 N N . VAL A 1 237 ? -6.386 -6.088 27.780 1.00 93.81 237 VAL A N 1
ATOM 1890 C CA . VAL A 1 237 ? -6.094 -7.067 26.739 1.00 93.81 237 VAL A CA 1
ATOM 1891 C C . VAL A 1 237 ? -4.653 -6.893 26.294 1.00 93.81 237 VAL A C 1
ATOM 1893 O O . VAL A 1 237 ? -4.233 -5.799 25.915 1.00 93.81 237 VAL A O 1
ATOM 1896 N N . SER A 1 238 ? -3.890 -7.983 26.381 1.00 88.06 238 SER A N 1
ATOM 1897 C CA . SER A 1 238 ? -2.436 -7.987 26.224 1.00 88.06 238 SER A CA 1
ATOM 1898 C C . SER A 1 238 ? -1.919 -9.056 25.299 1.00 88.06 238 SER A C 1
ATOM 1900 O O . SER A 1 238 ? -2.638 -9.988 24.875 1.00 88.06 238 SER A O 1
#

Solvent-accessible surface area (backbone atoms only — not comparable to full-atom values): 13826 Å² total; per-residue (Å²): 96,89,69,40,72,42,46,70,44,64,65,43,53,37,35,38,69,40,66,54,95,90,37,72,70,80,46,74,42,79,55,76,68,46,78,54,99,60,32,38,28,36,76,44,47,31,73,88,74,50,76,45,80,42,52,35,53,56,54,27,39,74,66,78,48,89,62,91,84,65,53,88,35,76,41,44,77,81,71,45,58,70,56,32,31,51,90,36,48,43,78,35,48,70,67,57,51,52,48,50,35,45,77,71,62,68,65,73,72,66,57,35,78,70,19,90,87,44,56,37,28,31,34,25,36,55,81,69,51,42,81,73,51,77,26,33,16,49,68,56,41,16,67,75,72,73,46,53,53,67,60,52,50,50,38,60,76,39,75,84,58,82,72,90,50,73,54,47,58,39,52,55,93,53,80,78,73,71,50,67,28,33,33,32,26,37,68,87,78,67,47,80,74,48,75,22,62,36,60,66,53,42,18,73,75,69,72,47,55,50,69,60,48,47,54,28,36,76,64,70,52,87,69,96,74,50,97,82,50,46,48,43,36,75,39,83,33,102

Nearest PDB structures (foldseek):
  1u3e-assembly1_M  TM=5.238E-01  e=2.953E-09  Okubovirus SPO1
  8v47-assembly1_H  TM=5.144E-01  e=6.710E-01  Escherichia coli B185
  8ux9-assembly1_B  TM=5.276E-01  e=9.055E-01  Escherichia coli B185
  4e1j-assembly1_D  TM=1.633E-01  e=4.851E+00  Sinorhizobium meliloti 1021

Organism: Pseudobutyrivibrio xylanivorans (NCBI:txid185007)

Secondary structure (DSSP, 8-state):
-TTBS-EE-TTS-EEEEEEETTEEEEEEEEPPPEEETTEEEEEEEBTTS-EEEEEHHHHHHHHHS--TT--SEEEETTS-TT---GGGEEEE-HHHHHHHHHHTT------GGG-TT---EEEEETTT--EEEEESSHHHHHHHHT--HHHHHHHHH-TTSPP-SSEEEEETTPPPPPEEEEEEEETTT--EEEEESSHHHHHHHH---HHHHHHHHHHTS--S--TTSEEEEEEEE-

Foldseek 3Di:
DPQFQWDADLQLWIWHFDADPNHGPRDIDTFDWDADPQFTWGWTQGNVRDIDIDTSLCVNCVVPPDDPVPADDKAFCVNRNHRSRNVRIDGHYPVVNVVVCVVVVVPDDQDFLRHPPAFKKWKAFLFARHTDDIISHLVRVCVVVVHDSVVQVVCAVCVPDQDDDRMHIYGPPDDGDKDKWKWKAQLPPRDTDDIGSYLVRVCVVPVDDSVQLVVQQVVQDRDPDDPVRMHMYIDIHD

InterPro domains:
  IPR003615 HNH nuclease [PF13392] (73-98)
  IPR044925 His-Me finger superfamily [SSF54060] (6-102)